Protein AF-A0A7M4ED73-F1 (afdb_monomer)

Sequence (186 aa):
MEGAAVLGLLLLLGARGGSGQAVLKPPQDSLREELLLSPLPSGDLAATFQFRTRWDSELQREGVSHYRLFPKALGQLISKYSVRELHLSLTQGFWRTRTWGQPHLQAPAGAELWVWFQDSVTDVDKSWKELSNMLSGTFCASLNFIDSTNTVTPTASFKPLGLANEQGPGRSEDADNQNTVLASEL

Mean predicted aligned error: 14.99 Å

Secondary structure (DSSP, 8-state):
-----------------------------EEEEEEEEEE-TTS-EEEEEEEEEE--S-TTSS-----SSS-HHHHHHHHHTTEEEEEEEEE-S---HHHH---SS---SEEEEEEEE-TT-S-HHHHHHHHHHHHHHHHTS-GGG--TTSEE--SSS----SGGGGS-S---TTS---SEEEEEE-

Nearest PDB structures (foldseek):
  7w72-assembly1_T  TM=9.020E-01  e=1.723E-17  Homo sapiens
  8a5q-assembly1_X  TM=3.366E-01  e=3.060E+00  Thermochaetoides thermophila
  8a5p-assembly1_X  TM=3.385E-01  e=3.910E+00  Thermochaetoides thermophila
  5tgc-assembly3_C  TM=2.475E-01  e=4.420E+00  Saccharomyces cerevisiae

Solvent-accessible surface area (backbone atoms only — not comparable to full-atom values): 12376 Å² total; per-residue (Å²): 132,90,78,89,86,89,83,88,82,88,81,85,79,85,72,93,69,77,89,72,74,76,75,71,75,69,82,65,56,44,79,45,80,46,79,47,79,44,80,34,87,86,74,49,75,46,76,47,79,46,80,48,76,47,73,75,62,69,85,80,52,90,75,80,84,77,66,88,81,60,59,56,71,59,54,52,47,36,58,72,63,42,46,70,42,77,49,76,43,79,42,82,77,80,85,56,44,93,69,69,44,82,67,96,70,89,71,69,58,32,39,37,41,37,38,30,47,39,93,84,61,88,55,59,68,62,48,49,55,57,48,35,50,51,47,17,68,72,70,76,41,80,42,64,74,63,39,84,89,46,46,46,61,62,68,85,79,76,73,85,88,58,85,80,74,78,77,73,92,85,77,75,100,75,77,76,47,78,47,34,44,37,28,60,46,120

InterPro domains:
  IPR007245 GPI transamidase component PIG-T [PF04113] (30-167)
  IPR007245 GPI transamidase component PIG-T [PTHR12959] (9-167)

Radius of gyration: 27.44 Å; Cα contacts (8 Å, |Δi|>4): 208; chains: 1; bounding box: 59×47×104 Å

Organism: Crocodylus porosus (NCBI:txid8502)

Foldseek 3Di:
DDDDDDDDDDDPPDDPDDPPPPPPPPQPKDKDWDWDWDQFPVRDIDIDIDIDIDGPDDLPPPPPPDDDPDDPLVSVLCSVLQWPDKDKDADDDDDPCVGGNDDPDDDDYGIKIKTFHDPPDPDLQVSVQVSQVSVCVVVVHVSNVQHPVQKDQDFPDDDDPDPPPPDDDDDDPDPTSRRMIMGDDD

Structure (mmCIF, N/CA/C/O backbone):
data_AF-A0A7M4ED73-F1
#
_entry.id   AF-A0A7M4ED73-F1
#
loop_
_atom_site.group_PDB
_atom_site.id
_atom_site.type_symbol
_atom_site.label_atom_id
_atom_site.label_alt_id
_atom_site.label_comp_id
_atom_site.label_asym_id
_atom_site.label_entity_id
_atom_site.label_seq_id
_atom_site.pdbx_PDB_ins_code
_atom_site.Cartn_x
_atom_site.Cartn_y
_atom_site.Cartn_z
_atom_site.occupancy
_atom_site.B_iso_or_equiv
_atom_site.auth_seq_id
_atom_site.auth_comp_id
_atom_site.auth_asym_id
_atom_site.auth_atom_id
_atom_site.pdbx_PDB_model_num
ATOM 1 N N . MET A 1 1 ? -36.068 20.092 -78.754 1.00 37.75 1 MET A N 1
ATOM 2 C CA . MET A 1 1 ? -35.979 18.995 -79.734 1.00 37.75 1 MET A CA 1
ATOM 3 C C . MET A 1 1 ? -34.521 18.592 -79.818 1.00 37.75 1 MET A C 1
ATOM 5 O O . MET A 1 1 ? -33.741 19.454 -80.182 1.00 37.75 1 MET A O 1
ATOM 9 N N . GLU A 1 2 ? -34.225 17.347 -79.413 1.00 37.50 2 GLU A N 1
ATOM 10 C CA . GLU A 1 2 ? -33.048 16.523 -79.783 1.00 37.50 2 GLU A CA 1
ATOM 11 C C . GLU A 1 2 ? -31.652 17.043 -79.357 1.00 37.50 2 GLU A C 1
ATOM 13 O O . GLU A 1 2 ? -31.335 18.205 -79.533 1.00 37.50 2 GLU A O 1
ATOM 18 N N . GLY A 1 3 ? -30.720 16.289 -78.771 1.00 37.59 3 GLY A N 1
ATOM 19 C CA . GLY A 1 3 ? -30.603 14.868 -78.449 1.00 37.59 3 GLY A CA 1
ATOM 20 C C . GLY A 1 3 ? -29.104 14.507 -78.363 1.00 37.59 3 GLY A C 1
ATOM 21 O O . GLY A 1 3 ? -28.380 14.832 -79.292 1.00 37.59 3 GLY A O 1
ATOM 22 N N . ALA A 1 4 ? -28.694 13.825 -77.276 1.00 43.22 4 ALA A N 1
ATOM 23 C CA . ALA A 1 4 ? -27.464 13.018 -77.070 1.00 43.22 4 ALA A CA 1
ATOM 24 C C . ALA A 1 4 ? -26.071 13.705 -77.245 1.00 43.22 4 ALA A C 1
ATOM 26 O O . ALA A 1 4 ? -25.896 14.597 -78.051 1.00 43.22 4 ALA A O 1
ATOM 27 N N . ALA A 1 5 ? -24.994 13.364 -76.526 1.00 42.56 5 ALA A N 1
ATOM 28 C CA . ALA A 1 5 ? -24.566 12.046 -76.072 1.00 42.56 5 ALA A CA 1
ATOM 29 C C . ALA A 1 5 ? -23.766 12.075 -74.753 1.00 42.56 5 ALA A C 1
ATOM 31 O O . ALA A 1 5 ? -23.040 13.013 -74.434 1.00 42.56 5 ALA A O 1
ATOM 32 N N . VAL A 1 6 ? -23.918 10.974 -74.021 1.00 41.75 6 VAL A N 1
ATOM 33 C CA . VAL A 1 6 ? -23.290 10.620 -72.747 1.00 41.75 6 VAL A CA 1
ATOM 34 C C . VAL A 1 6 ? -21.961 9.898 -73.011 1.00 41.75 6 VAL A C 1
ATOM 36 O O . VAL A 1 6 ? -21.925 8.941 -73.778 1.00 41.75 6 VAL A O 1
ATOM 39 N N . LEU A 1 7 ? -20.899 10.299 -72.313 1.00 46.69 7 LEU A N 1
ATOM 40 C CA . LEU A 1 7 ? -19.750 9.464 -71.933 1.00 46.69 7 LEU A CA 1
ATOM 41 C C . LEU A 1 7 ? -19.621 9.660 -70.410 1.00 46.69 7 LEU A C 1
ATOM 43 O O . LEU A 1 7 ? -19.514 10.789 -69.956 1.00 46.69 7 LEU A O 1
ATOM 47 N N . GLY A 1 8 ? -19.732 8.674 -69.525 1.00 48.94 8 GLY A N 1
ATOM 48 C CA . GLY A 1 8 ? -19.331 7.282 -69.650 1.00 48.94 8 GLY A CA 1
ATOM 49 C C . GLY A 1 8 ? -18.037 7.057 -68.867 1.00 48.94 8 GLY A C 1
ATOM 50 O O . GLY A 1 8 ? -17.019 6.749 -69.470 1.00 48.94 8 GLY A O 1
ATOM 51 N N . LEU A 1 9 ? -18.063 7.210 -67.536 1.00 44.22 9 LEU A N 1
ATOM 52 C CA . LEU A 1 9 ? -17.066 6.574 -66.671 1.00 44.22 9 LEU A CA 1
ATOM 53 C C . LEU A 1 9 ? -17.736 6.052 -65.397 1.00 44.22 9 LEU A C 1
ATOM 55 O O . LEU A 1 9 ? -17.937 6.760 -64.414 1.00 44.22 9 LEU A O 1
ATOM 59 N N . LEU A 1 10 ? -18.117 4.780 -65.472 1.00 45.47 10 LEU A N 1
ATOM 60 C CA . LEU A 1 10 ? -18.563 3.966 -64.355 1.00 45.47 10 LEU A CA 1
ATOM 61 C C . LEU A 1 10 ? -17.306 3.465 -63.621 1.00 45.47 10 LEU A C 1
ATOM 63 O O . LEU A 1 10 ? -16.576 2.637 -64.159 1.00 45.47 10 LEU A O 1
ATOM 67 N N . LEU A 1 11 ? -17.052 3.935 -62.400 1.00 44.78 11 LEU A N 1
ATOM 68 C CA . LEU A 1 11 ? -16.146 3.259 -61.465 1.00 44.78 11 LEU A CA 1
ATOM 69 C C . LEU A 1 11 ? -16.979 2.711 -60.308 1.00 44.78 11 LEU A C 1
ATOM 71 O O . LEU A 1 11 ? -17.134 3.329 -59.259 1.00 44.78 11 LEU A O 1
ATOM 75 N N . LEU A 1 12 ? -17.543 1.525 -60.538 1.00 50.88 12 LEU A N 1
ATOM 76 C CA . LEU A 1 12 ? -18.040 0.659 -59.478 1.00 50.88 12 LEU A CA 1
ATOM 77 C C . LEU A 1 12 ? -16.841 -0.038 -58.826 1.00 50.88 12 LEU A C 1
ATOM 79 O O . LEU A 1 12 ? -16.404 -1.088 -59.288 1.00 50.88 12 LEU A O 1
ATOM 83 N N . LEU A 1 13 ? -16.336 0.516 -57.726 1.00 48.78 13 LEU A N 1
ATOM 84 C CA . LEU A 1 13 ? -15.564 -0.252 -56.750 1.00 48.78 13 LEU A CA 1
ATOM 85 C C . LEU A 1 13 ? -16.487 -0.611 -55.591 1.00 48.78 13 LEU A C 1
ATOM 87 O O . LEU A 1 13 ? -16.522 0.026 -54.542 1.00 48.78 13 LEU A O 1
ATOM 91 N N . GLY A 1 14 ? -17.263 -1.667 -55.821 1.00 48.81 14 GLY A N 1
ATOM 92 C CA . GLY A 1 14 ? -17.804 -2.465 -54.739 1.00 48.81 14 GLY A CA 1
ATOM 93 C C . GLY A 1 14 ? -16.666 -3.245 -54.090 1.00 48.81 14 GLY A C 1
ATOM 94 O O . GLY A 1 14 ? -16.179 -4.216 -54.659 1.00 48.81 14 GLY A O 1
ATOM 95 N N . ALA A 1 15 ? -16.280 -2.851 -52.882 1.00 46.28 15 ALA A N 1
ATOM 96 C CA . ALA A 1 15 ? -15.606 -3.732 -51.942 1.00 46.28 15 ALA A CA 1
ATOM 97 C C . ALA A 1 15 ? -16.404 -3.720 -50.639 1.00 46.28 15 ALA A C 1
ATOM 99 O O . ALA A 1 15 ? -16.263 -2.862 -49.772 1.00 46.28 15 ALA A O 1
ATOM 100 N N . ARG A 1 16 ? -17.291 -4.708 -50.552 1.00 53.47 16 ARG A N 1
ATOM 101 C CA . ARG A 1 16 ? -17.936 -5.195 -49.339 1.00 53.47 16 ARG A CA 1
ATOM 102 C C . ARG A 1 16 ? -16.833 -5.734 -48.418 1.00 53.47 16 ARG A C 1
ATOM 104 O O . ARG A 1 16 ? -16.519 -6.916 -48.459 1.00 53.47 16 ARG A O 1
ATOM 111 N N . GLY A 1 17 ? -16.197 -4.851 -47.653 1.00 44.22 17 GLY A N 1
ATOM 112 C CA . GLY A 1 17 ? -15.204 -5.185 -46.632 1.00 44.22 17 GLY A CA 1
ATOM 113 C C . GLY A 1 17 ? -15.849 -5.074 -45.260 1.00 44.22 17 GLY A C 1
ATOM 114 O O . GLY A 1 17 ? -16.343 -4.010 -44.903 1.00 44.22 17 GLY A O 1
ATOM 115 N N . GLY A 1 18 ? -15.930 -6.197 -44.549 1.00 41.94 18 GLY A N 1
ATOM 116 C CA . GLY A 1 18 ? -16.728 -6.368 -43.341 1.00 41.94 18 GLY A CA 1
ATOM 117 C C . GLY A 1 18 ? -16.513 -5.298 -42.273 1.00 41.94 18 GLY A C 1
ATOM 118 O O . GLY A 1 18 ? -15.404 -4.818 -42.050 1.00 41.94 18 GLY A O 1
ATOM 119 N N . SER A 1 19 ? -17.600 -4.997 -41.563 1.00 51.25 19 SER A N 1
ATOM 120 C CA . SER A 1 19 ? -17.573 -4.408 -40.230 1.00 51.25 19 SER A CA 1
ATOM 121 C C . SER A 1 19 ? -16.795 -5.330 -39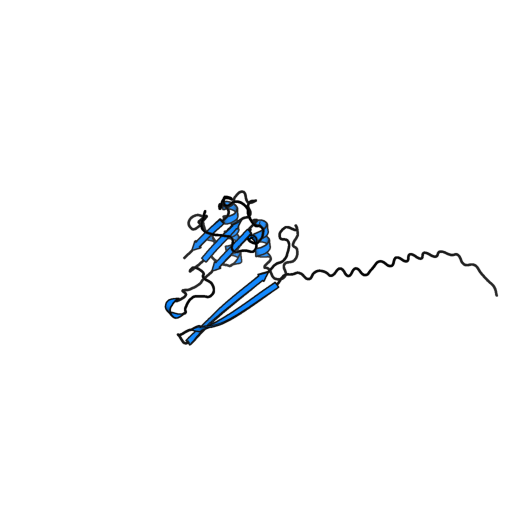.287 1.00 51.25 19 SER A C 1
ATOM 123 O O . SER A 1 19 ? -17.372 -6.079 -38.505 1.00 51.25 19 SER A O 1
ATOM 125 N N . GLY A 1 20 ? -15.469 -5.284 -39.362 1.00 47.28 20 GLY A N 1
ATOM 126 C CA . GLY A 1 20 ? -14.620 -5.635 -38.244 1.00 47.28 20 GLY A CA 1
ATOM 127 C C . GLY A 1 20 ? -14.832 -4.550 -37.208 1.00 47.28 20 GLY A C 1
ATOM 128 O O . GLY A 1 20 ? -14.104 -3.561 -37.191 1.00 47.28 20 GLY A O 1
ATOM 129 N N . GLN A 1 21 ? -15.873 -4.692 -36.383 1.00 50.59 21 GLN A N 1
ATOM 130 C CA . GLN A 1 21 ? -15.882 -3.999 -35.108 1.00 50.59 21 GLN A CA 1
ATOM 131 C C . GLN A 1 21 ? -14.617 -4.466 -34.398 1.00 50.59 21 GLN A C 1
ATOM 133 O O . GLN A 1 21 ? -14.547 -5.600 -33.924 1.00 50.59 21 GLN A O 1
ATOM 138 N N . ALA A 1 22 ? -13.585 -3.624 -34.399 1.00 49.53 22 ALA A N 1
ATOM 13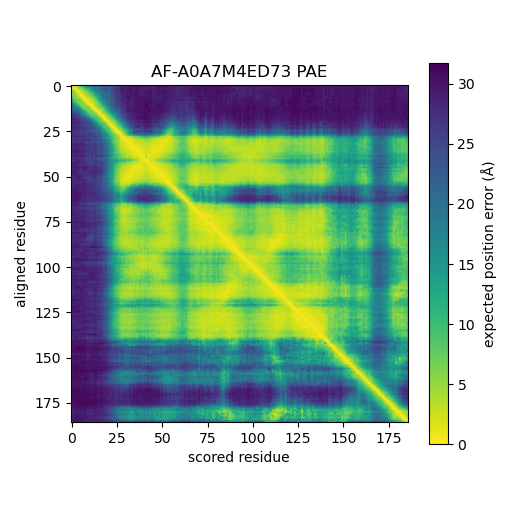9 C CA . ALA A 1 22 ? -12.507 -3.746 -33.448 1.00 49.53 22 ALA A CA 1
ATOM 140 C C . ALA A 1 22 ? -13.180 -3.585 -32.088 1.00 49.53 22 ALA A C 1
ATOM 142 O O . ALA A 1 22 ? -13.436 -2.472 -31.634 1.00 49.53 22 ALA A O 1
ATOM 143 N N . VAL A 1 23 ? -13.567 -4.711 -31.486 1.00 55.34 23 VAL A N 1
ATOM 144 C CA . VAL A 1 23 ? -13.912 -4.769 -30.076 1.00 55.34 23 VAL A CA 1
ATOM 145 C C . VAL A 1 23 ? -12.628 -4.352 -29.382 1.00 55.34 23 VAL A C 1
ATOM 147 O O . VAL A 1 23 ? -11.714 -5.155 -29.204 1.00 55.34 23 VAL A O 1
ATOM 150 N N . LEU A 1 24 ? -12.510 -3.056 -29.093 1.00 53.50 24 LEU A N 1
ATOM 151 C CA . LEU A 1 24 ? -11.491 -2.545 -28.201 1.00 53.50 24 LEU A CA 1
ATOM 152 C C . LEU A 1 24 ? -11.723 -3.301 -26.901 1.00 53.50 24 LEU A C 1
ATOM 154 O O . LEU A 1 24 ? -12.723 -3.070 -26.220 1.00 53.50 24 LEU A O 1
ATOM 158 N N . LYS A 1 25 ? -10.860 -4.282 -26.622 1.00 54.09 25 LYS A N 1
ATOM 159 C CA . LYS A 1 25 ? -10.885 -5.018 -25.364 1.00 54.09 25 LYS A CA 1
ATOM 160 C C . LYS A 1 25 ? -10.857 -3.942 -24.276 1.00 54.09 25 LYS A C 1
ATOM 162 O O . LYS A 1 25 ? -9.900 -3.161 -24.262 1.00 54.09 25 LYS A O 1
ATOM 167 N N . PRO A 1 26 ? -11.912 -3.806 -23.451 1.00 56.53 26 PRO A N 1
ATOM 168 C CA . PRO A 1 26 ? -11.937 -2.758 -22.449 1.00 56.53 26 PRO A CA 1
ATOM 169 C C . PRO A 1 26 ? -10.679 -2.911 -21.590 1.00 56.53 26 PRO A C 1
ATOM 171 O O . PRO A 1 26 ? -10.276 -4.049 -21.328 1.00 56.53 26 PRO A O 1
ATOM 174 N N . PRO A 1 27 ? -10.029 -1.808 -21.178 1.00 60.44 27 PRO A N 1
ATOM 175 C CA . PRO A 1 27 ? -8.878 -1.900 -20.298 1.00 60.44 27 PRO A CA 1
ATOM 176 C C . PRO A 1 27 ? -9.287 -2.729 -19.082 1.00 60.44 27 PRO A C 1
ATOM 178 O O . PRO A 1 27 ? -10.309 -2.441 -18.448 1.00 60.44 27 PRO A O 1
ATOM 181 N N . GLN A 1 28 ? -8.534 -3.793 -18.832 1.00 70.69 28 GLN A N 1
ATOM 182 C CA . GLN A 1 28 ? -8.876 -4.873 -17.907 1.00 70.69 28 GLN A CA 1
ATOM 183 C C . GLN A 1 28 ? -8.531 -4.543 -16.447 1.00 70.69 28 GLN A C 1
ATOM 185 O O . GLN A 1 28 ? -8.562 -5.413 -15.580 1.00 70.69 28 GLN A O 1
ATOM 190 N N . ASP A 1 29 ? -8.223 -3.278 -16.157 1.00 79.69 29 ASP A N 1
ATOM 191 C CA . ASP A 1 29 ? -7.942 -2.819 -14.804 1.00 79.69 29 ASP A CA 1
ATOM 192 C C . ASP A 1 29 ? -9.186 -2.979 -13.929 1.00 79.69 29 ASP A C 1
ATOM 194 O O . ASP A 1 29 ? -10.246 -2.428 -14.246 1.00 79.69 29 ASP A O 1
ATOM 198 N N . SER A 1 30 ? -9.051 -3.669 -12.800 1.00 86.81 30 SER A N 1
ATOM 199 C CA . SER A 1 30 ? -10.141 -3.871 -11.843 1.00 86.81 30 SER A CA 1
ATOM 200 C C . SER A 1 30 ? -9.721 -3.424 -10.449 1.00 86.81 30 SER A C 1
ATOM 202 O O . SER A 1 30 ? -8.653 -3.822 -9.988 1.00 86.81 30 SER A O 1
ATOM 204 N N . LEU A 1 31 ? -10.579 -2.674 -9.763 1.00 90.88 31 LEU A N 1
ATOM 205 C CA . LEU A 1 31 ? -10.448 -2.349 -8.344 1.00 90.88 31 LEU A CA 1
ATOM 206 C C . LEU A 1 31 ? -11.473 -3.173 -7.554 1.00 90.88 31 LEU A C 1
ATOM 208 O O . LEU A 1 31 ? -12.634 -3.263 -7.951 1.00 90.88 31 LEU A O 1
ATOM 212 N N . ARG A 1 32 ? -11.039 -3.790 -6.455 1.00 92.50 32 ARG A N 1
ATOM 213 C CA . ARG A 1 32 ? -11.907 -4.418 -5.453 1.00 92.50 32 ARG A CA 1
ATOM 214 C C . ARG A 1 32 ? -11.673 -3.762 -4.104 1.00 92.50 32 ARG A C 1
ATOM 216 O O . ARG A 1 32 ? -10.526 -3.646 -3.680 1.00 92.50 32 ARG A O 1
ATOM 223 N N . GLU A 1 33 ? -12.756 -3.370 -3.453 1.00 94.50 33 GLU A N 1
ATOM 224 C CA . GLU A 1 33 ? -12.754 -2.680 -2.165 1.00 94.50 33 GLU A CA 1
ATOM 225 C C . GLU A 1 33 ? -13.582 -3.508 -1.183 1.00 94.50 33 GLU A C 1
ATOM 227 O O . GLU A 1 33 ? -14.718 -3.880 -1.478 1.00 94.50 33 GLU A O 1
ATOM 232 N N . GLU A 1 34 ? -13.000 -3.838 -0.038 1.00 95.19 34 GLU A N 1
ATOM 233 C CA . GLU A 1 34 ? -13.610 -4.681 0.987 1.00 95.19 34 GLU A CA 1
ATOM 234 C C . GLU A 1 34 ? -13.516 -3.952 2.335 1.00 95.19 34 GLU A C 1
ATOM 236 O O . GLU A 1 34 ? -12.447 -3.474 2.716 1.00 95.19 34 GLU A O 1
ATOM 241 N N . LEU A 1 35 ? -14.641 -3.851 3.049 1.00 95.00 35 LEU A N 1
ATOM 242 C CA . LEU A 1 35 ? -14.715 -3.316 4.408 1.00 95.00 35 LEU A CA 1
ATOM 243 C C . LEU A 1 35 ? -15.258 -4.399 5.331 1.00 95.00 35 LEU A C 1
ATOM 245 O O . LEU A 1 35 ? -16.371 -4.888 5.143 1.00 95.00 35 LEU A O 1
ATOM 249 N N . LEU A 1 36 ? -14.483 -4.728 6.356 1.00 93.50 36 LEU A N 1
ATOM 250 C CA . LEU A 1 36 ? -14.891 -5.631 7.416 1.00 93.50 36 LEU A CA 1
ATOM 251 C C . LEU A 1 36 ? -15.011 -4.868 8.732 1.00 93.50 36 LEU A C 1
ATOM 253 O O . LEU A 1 36 ? -14.049 -4.260 9.201 1.00 93.50 36 LEU A O 1
ATOM 257 N N . LEU A 1 37 ? -16.209 -4.909 9.310 1.00 94.00 37 LEU A N 1
ATOM 258 C CA . LEU A 1 37 ? -16.526 -4.324 10.605 1.00 94.00 37 LEU A CA 1
ATOM 259 C C . LEU A 1 37 ? -16.640 -5.444 11.638 1.00 94.00 37 LEU A C 1
ATOM 261 O O . LEU A 1 37 ? -17.533 -6.286 11.544 1.00 94.00 37 LEU A O 1
ATOM 265 N N . SER A 1 38 ? -15.748 -5.438 12.622 1.00 91.19 38 SER A N 1
ATOM 266 C CA . SER A 1 38 ? -15.693 -6.451 13.674 1.00 91.19 38 SER A CA 1
ATOM 267 C C . SER A 1 38 ? -15.946 -5.797 15.033 1.00 91.19 38 SER A C 1
ATOM 269 O O . SER A 1 38 ? -15.135 -4.970 15.460 1.00 91.19 38 SER A O 1
ATOM 271 N N . PRO A 1 39 ? -17.050 -6.128 15.730 1.00 92.88 39 PRO A N 1
ATOM 272 C CA . PRO A 1 39 ? -17.268 -5.641 17.086 1.00 92.88 39 PRO A CA 1
ATOM 273 C C . PRO A 1 39 ? -16.217 -6.245 18.022 1.00 92.88 39 PRO A C 1
ATOM 275 O O . PRO A 1 39 ? -15.947 -7.447 17.982 1.00 92.88 39 PRO A O 1
ATOM 278 N N . LEU A 1 40 ? -15.616 -5.408 18.860 1.00 91.69 40 LEU A N 1
ATOM 279 C CA . LEU A 1 40 ? -14.611 -5.812 19.835 1.00 91.69 40 LEU A CA 1
ATOM 280 C C . LEU A 1 40 ? -15.262 -6.090 21.199 1.00 91.69 40 LEU A C 1
ATOM 282 O O . LEU A 1 40 ? -16.276 -5.474 21.534 1.00 91.69 40 LEU A O 1
ATOM 286 N N . PRO A 1 41 ? -14.666 -6.956 22.045 1.00 87.75 41 PRO A N 1
ATOM 287 C CA . PRO A 1 41 ? -15.186 -7.233 23.388 1.00 87.75 41 PRO A CA 1
ATOM 288 C C . PRO A 1 41 ? -15.279 -6.000 24.299 1.00 87.75 41 PRO A C 1
ATOM 290 O O . PRO A 1 41 ? -16.035 -6.010 25.265 1.00 87.75 41 PRO A O 1
ATOM 293 N N . SER A 1 42 ? -14.518 -4.942 24.003 1.00 87.94 42 SER A N 1
ATOM 294 C CA . SER A 1 42 ? -14.581 -3.657 24.707 1.00 87.94 42 SER A CA 1
ATOM 295 C C . SER A 1 42 ? -15.828 -2.829 24.376 1.00 87.94 42 SER A C 1
ATOM 297 O O . SER A 1 42 ? -16.088 -1.848 25.065 1.00 87.94 42 SER A O 1
ATOM 299 N N . GLY A 1 43 ? -16.594 -3.202 23.345 1.00 89.94 43 GLY A N 1
ATOM 300 C CA . GLY A 1 43 ? -17.683 -2.397 22.784 1.00 89.94 43 GLY A CA 1
ATOM 301 C C . GLY A 1 43 ? -17.246 -1.471 21.643 1.00 89.94 43 GLY A C 1
ATOM 302 O O . GLY A 1 43 ? -18.097 -0.852 21.008 1.00 89.94 43 GLY A O 1
ATOM 303 N N . ASP A 1 44 ? -15.944 -1.402 21.351 1.00 91.06 44 ASP A N 1
ATOM 304 C CA . ASP A 1 44 ? -15.406 -0.672 20.201 1.00 91.06 44 ASP A CA 1
ATOM 305 C C . ASP A 1 44 ? -15.682 -1.417 18.882 1.00 91.06 44 ASP A C 1
ATOM 307 O O . ASP A 1 44 ? -15.945 -2.622 18.868 1.00 91.06 44 ASP A O 1
ATOM 311 N N . LEU A 1 45 ? -15.571 -0.717 17.751 1.00 92.12 45 LEU A N 1
ATOM 312 C CA . LEU A 1 45 ? -15.722 -1.299 16.416 1.00 92.12 45 LEU A CA 1
ATOM 313 C C . LEU A 1 45 ? -14.397 -1.235 15.652 1.00 92.12 45 LEU A C 1
ATOM 315 O O . LEU A 1 45 ? -13.893 -0.149 15.370 1.00 92.12 45 LEU A O 1
ATOM 319 N N . ALA A 1 46 ? -13.850 -2.391 15.278 1.00 91.44 46 ALA A N 1
ATOM 320 C CA . ALA A 1 46 ? -12.697 -2.465 14.389 1.00 91.44 46 ALA A CA 1
ATOM 321 C C . ALA A 1 46 ? -13.155 -2.407 12.927 1.00 91.44 46 ALA A C 1
ATOM 323 O O . ALA A 1 46 ? -13.965 -3.228 12.501 1.00 91.44 46 ALA A O 1
ATOM 324 N N . ALA A 1 47 ? -12.609 -1.469 12.154 1.00 93.06 47 ALA A N 1
ATOM 325 C CA . ALA A 1 47 ? -12.855 -1.347 10.721 1.00 93.06 47 ALA A CA 1
ATOM 326 C C . ALA A 1 47 ? -11.587 -1.707 9.938 1.00 93.06 47 ALA A C 1
ATOM 328 O O . ALA A 1 47 ? -10.561 -1.043 10.064 1.00 93.06 47 ALA A O 1
ATOM 329 N N . THR A 1 48 ? -11.654 -2.768 9.137 1.00 91.62 48 THR A N 1
ATOM 330 C CA . THR A 1 48 ? -10.568 -3.203 8.250 1.00 91.62 48 THR A CA 1
ATOM 331 C C . THR A 1 48 ? -10.938 -2.875 6.812 1.00 91.62 48 THR A C 1
ATOM 333 O O . THR A 1 48 ? -11.929 -3.398 6.308 1.00 91.62 48 THR A O 1
ATOM 336 N N . PHE A 1 49 ? -10.134 -2.043 6.155 1.00 93.00 49 PHE A N 1
ATOM 337 C CA . PHE A 1 49 ? -10.300 -1.696 4.745 1.00 93.00 49 PHE A CA 1
ATOM 338 C C . PHE A 1 49 ? -9.249 -2.408 3.902 1.00 93.00 49 PHE A C 1
ATOM 340 O O . PHE A 1 49 ? -8.067 -2.411 4.245 1.00 93.00 49 PHE A O 1
ATOM 347 N N . GLN A 1 50 ? -9.673 -2.980 2.782 1.00 92.56 50 GLN A N 1
ATOM 348 C CA . GLN A 1 50 ? -8.790 -3.645 1.842 1.00 92.56 50 GLN A CA 1
ATOM 349 C C . GLN A 1 50 ? -9.096 -3.209 0.415 1.00 92.56 50 GLN A C 1
ATOM 351 O O . GLN A 1 50 ? -10.192 -3.416 -0.097 1.00 92.56 50 GLN A O 1
ATOM 356 N N . PHE A 1 51 ? -8.086 -2.639 -0.235 1.00 91.50 51 PHE A N 1
ATOM 357 C CA . PHE A 1 51 ? -8.145 -2.179 -1.616 1.00 91.50 51 PHE A CA 1
ATOM 358 C C . PHE A 1 51 ? -7.217 -3.054 -2.458 1.00 91.50 51 PHE A C 1
ATOM 360 O O . PHE A 1 51 ? -6.038 -3.207 -2.140 1.00 91.50 51 PHE A O 1
ATOM 367 N N . ARG A 1 52 ? -7.741 -3.659 -3.525 1.00 90.00 52 ARG A N 1
ATOM 368 C CA . ARG A 1 52 ? -6.978 -4.509 -4.446 1.00 90.00 52 ARG A CA 1
ATOM 369 C C . ARG A 1 52 ? -7.163 -4.008 -5.867 1.00 90.00 52 ARG A C 1
ATOM 371 O O . ARG A 1 52 ? -8.238 -4.160 -6.443 1.00 90.00 52 ARG A O 1
ATOM 378 N N . THR A 1 53 ? -6.099 -3.472 -6.447 1.00 88.38 53 THR A N 1
ATOM 379 C CA . THR A 1 53 ? -6.080 -3.053 -7.851 1.00 88.38 53 THR A CA 1
ATOM 380 C C . THR A 1 53 ? -5.338 -4.096 -8.675 1.00 88.38 53 THR A C 1
ATOM 382 O O . THR A 1 53 ? -4.179 -4.393 -8.403 1.00 88.38 53 THR A O 1
ATOM 385 N N . ARG A 1 54 ? -5.995 -4.653 -9.693 1.00 85.50 54 ARG A N 1
ATOM 386 C CA . ARG A 1 54 ? -5.349 -5.455 -10.738 1.00 85.50 54 ARG A CA 1
ATOM 387 C C . ARG A 1 54 ? -5.156 -4.586 -11.966 1.00 85.50 54 ARG A C 1
ATOM 389 O O . ARG A 1 54 ? -6.091 -3.905 -12.381 1.00 85.50 54 ARG A O 1
ATOM 396 N N . TRP A 1 55 ? -3.959 -4.638 -12.528 1.00 78.75 55 TRP A N 1
ATOM 397 C CA . TRP A 1 55 ? -3.565 -3.904 -13.721 1.00 78.75 55 TRP A CA 1
ATOM 398 C C . TRP A 1 55 ? -3.090 -4.918 -14.765 1.00 78.75 55 TRP A C 1
ATOM 400 O O . TRP A 1 55 ? -2.041 -5.529 -14.596 1.00 78.75 55 TRP A O 1
ATOM 410 N N . ASP A 1 56 ? -3.897 -5.143 -15.802 1.00 67.94 56 ASP A N 1
ATOM 411 C CA . ASP A 1 56 ? -3.632 -6.102 -16.893 1.00 67.94 56 ASP A CA 1
ATOM 412 C C . ASP A 1 56 ? -3.064 -5.345 -18.105 1.00 67.94 56 ASP A C 1
ATOM 414 O O . ASP A 1 56 ? -3.615 -5.335 -19.206 1.00 67.94 56 ASP A O 1
ATOM 418 N N . SER A 1 57 ? -1.989 -4.596 -17.853 1.00 63.16 57 SER A N 1
ATOM 419 C CA . SER A 1 57 ? -1.170 -3.983 -18.896 1.00 63.16 57 SER A CA 1
ATOM 420 C C . SER A 1 57 ? 0.165 -4.707 -18.954 1.00 63.16 57 SER A C 1
ATOM 422 O O . SER A 1 57 ? 0.789 -4.961 -17.926 1.00 63.16 57 SER A O 1
ATOM 424 N N . GLU A 1 58 ? 0.618 -5.029 -20.164 1.00 60.31 58 GLU A N 1
ATOM 425 C CA . GLU A 1 58 ? 1.967 -5.543 -20.379 1.00 60.31 58 GLU A CA 1
ATOM 426 C C . GLU A 1 58 ? 2.967 -4.476 -19.921 1.00 60.31 58 GLU A C 1
ATOM 428 O O . GLU A 1 58 ? 3.208 -3.504 -20.636 1.00 60.31 58 GLU A O 1
ATOM 433 N N . LEU A 1 59 ? 3.556 -4.671 -18.734 1.00 57.22 59 LEU A N 1
ATOM 434 C CA . LEU A 1 59 ? 4.625 -3.831 -18.170 1.00 57.22 59 LEU A CA 1
ATOM 435 C C . LEU A 1 59 ? 5.789 -3.600 -19.157 1.00 57.22 59 LEU A C 1
ATOM 437 O O . LEU A 1 59 ? 6.556 -2.659 -18.997 1.00 57.22 59 LEU A O 1
ATOM 441 N N . GLN A 1 60 ? 5.908 -4.472 -20.161 1.00 51.62 60 GLN A N 1
ATOM 442 C CA . GLN A 1 60 ? 6.990 -4.565 -21.139 1.00 51.62 60 GLN A CA 1
ATOM 443 C C . GLN A 1 60 ? 6.709 -3.837 -22.465 1.00 51.62 60 GLN A C 1
ATOM 445 O O . GLN A 1 60 ? 7.619 -3.712 -23.281 1.00 51.62 60 GLN A O 1
ATOM 450 N N . ARG A 1 61 ? 5.484 -3.351 -22.731 1.00 53.50 61 ARG A N 1
ATOM 451 C CA . ARG A 1 61 ? 5.277 -2.512 -23.922 1.00 53.50 61 ARG A CA 1
ATOM 452 C C . ARG A 1 61 ? 5.818 -1.124 -23.628 1.00 53.50 61 ARG A C 1
ATOM 454 O O . ARG A 1 61 ? 5.220 -0.372 -22.858 1.00 53.50 61 ARG A O 1
ATOM 461 N 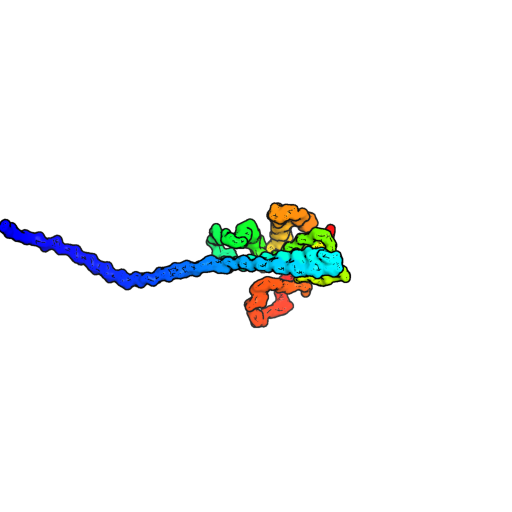N . GLU A 1 62 ? 6.944 -0.798 -24.253 1.00 46.12 62 GLU A N 1
ATOM 462 C CA . GLU A 1 62 ? 7.482 0.557 -24.324 1.00 46.12 62 GLU A CA 1
ATOM 463 C C . GLU A 1 62 ? 6.348 1.539 -24.666 1.00 46.12 62 GLU A C 1
ATOM 465 O O . GLU A 1 62 ? 5.837 1.568 -25.784 1.00 46.12 62 GLU A O 1
ATOM 470 N N . GLY A 1 63 ? 5.895 2.302 -23.666 1.00 52.59 63 GLY A N 1
ATOM 471 C CA . GLY A 1 63 ? 4.816 3.279 -23.824 1.00 52.59 63 GLY A CA 1
ATOM 472 C C . GLY A 1 63 ? 3.467 2.896 -23.213 1.00 52.59 63 GLY A C 1
ATOM 473 O O . GLY A 1 63 ? 2.434 3.087 -23.852 1.00 52.59 63 GLY A O 1
ATOM 474 N N . VAL A 1 64 ? 3.421 2.459 -21.949 1.00 54.75 64 VAL A N 1
ATOM 475 C CA . VAL A 1 64 ? 2.149 2.417 -21.205 1.00 54.75 64 VAL A CA 1
ATOM 476 C C . VAL A 1 64 ? 1.699 3.850 -20.885 1.00 54.75 64 VAL A C 1
ATOM 478 O O . VAL A 1 64 ? 2.018 4.424 -19.846 1.00 54.75 64 VAL A O 1
ATOM 481 N N . SER A 1 65 ? 1.014 4.487 -21.836 1.00 56.31 65 SER A N 1
ATOM 482 C CA . SER A 1 65 ? 0.647 5.907 -21.751 1.00 56.31 65 SER A CA 1
ATOM 483 C C . SER A 1 65 ? -0.513 6.178 -20.787 1.00 56.31 65 SER A C 1
ATOM 485 O O . SER A 1 65 ? -0.705 7.322 -20.369 1.00 56.31 65 SER A O 1
ATOM 487 N N . HIS A 1 66 ? -1.284 5.151 -20.414 1.00 69.38 66 HIS A N 1
ATOM 488 C CA . HIS A 1 66 ? -2.538 5.323 -19.683 1.00 69.38 66 HIS A CA 1
ATOM 489 C C . HIS A 1 66 ? -2.622 4.414 -18.457 1.00 69.38 66 HIS A C 1
ATOM 491 O O . HIS A 1 66 ? -2.788 3.204 -18.562 1.00 69.38 66 HIS A O 1
ATOM 497 N N . TYR A 1 67 ? -2.555 5.046 -17.288 1.00 74.88 67 TYR A N 1
ATOM 498 C CA . TYR A 1 67 ? -2.878 4.454 -15.997 1.00 74.88 67 TYR A CA 1
ATOM 499 C C . TYR A 1 67 ? -4.315 4.840 -15.654 1.00 74.88 67 TYR A C 1
ATOM 501 O O . TYR A 1 67 ? -4.606 6.034 -15.570 1.00 74.88 67 TYR A O 1
ATOM 509 N N . ARG A 1 68 ? -5.222 3.867 -15.495 1.00 78.88 68 ARG A N 1
ATOM 510 C CA . ARG A 1 68 ? -6.622 4.159 -15.144 1.00 78.88 68 ARG A CA 1
ATOM 511 C C . ARG A 1 68 ? -6.862 4.070 -13.643 1.00 78.88 68 ARG A C 1
ATOM 513 O O . ARG A 1 68 ? -7.346 5.026 -13.052 1.00 78.88 68 ARG A O 1
ATOM 520 N N . LEU A 1 69 ? -6.547 2.919 -13.050 1.00 84.12 69 LEU A N 1
ATOM 521 C CA . LEU A 1 69 ? -6.779 2.656 -11.621 1.00 84.12 69 LEU A CA 1
ATOM 522 C C . LEU A 1 69 ? -5.478 2.560 -10.822 1.00 84.12 69 LEU A C 1
ATOM 524 O O . LEU A 1 69 ? -5.443 2.915 -9.648 1.00 84.12 69 LEU A O 1
ATOM 528 N N . PHE A 1 70 ? -4.405 2.068 -11.443 1.00 84.81 70 PHE A N 1
ATOM 529 C CA . PHE A 1 70 ? -3.122 1.913 -10.770 1.00 84.81 70 PHE A CA 1
ATOM 530 C C . PHE A 1 70 ? -2.366 3.250 -10.712 1.00 84.81 70 PHE A C 1
ATOM 532 O O . PHE A 1 70 ? -2.286 3.931 -11.735 1.00 84.81 70 PHE A O 1
ATOM 539 N N . PRO A 1 71 ? -1.780 3.652 -9.569 1.00 83.94 71 PRO A N 1
ATOM 540 C CA . PRO A 1 71 ? -1.038 4.905 -9.480 1.00 83.94 71 PRO A CA 1
ATOM 541 C C . PRO A 1 71 ? 0.143 4.947 -10.458 1.00 83.94 71 PRO A C 1
ATOM 543 O O . PRO A 1 71 ? 1.067 4.136 -10.376 1.00 83.94 71 PRO A O 1
ATOM 546 N N . LYS A 1 72 ? 0.150 5.942 -11.353 1.00 83.50 72 LYS A N 1
ATOM 547 C CA . LYS A 1 72 ? 1.216 6.134 -12.352 1.00 83.50 72 LYS A CA 1
ATOM 548 C C . LYS A 1 72 ? 2.612 6.166 -11.727 1.00 83.50 72 LYS A C 1
ATOM 550 O O . LYS A 1 72 ? 3.521 5.537 -12.258 1.00 83.50 72 LYS A O 1
ATOM 555 N N . ALA A 1 73 ? 2.766 6.868 -10.602 1.00 83.31 73 ALA A N 1
ATOM 556 C CA . ALA A 1 73 ? 4.043 6.982 -9.902 1.00 83.31 73 ALA A CA 1
ATOM 557 C C . ALA A 1 73 ? 4.621 5.603 -9.533 1.00 83.31 73 ALA A C 1
ATOM 559 O O . ALA A 1 73 ? 5.786 5.332 -9.820 1.00 83.31 73 ALA A O 1
ATOM 560 N N . LEU A 1 74 ? 3.788 4.702 -8.996 1.00 83.56 74 LEU A N 1
ATOM 561 C CA . LEU A 1 74 ? 4.199 3.337 -8.657 1.00 83.56 74 LEU A CA 1
ATOM 562 C C . LEU A 1 74 ? 4.497 2.508 -9.908 1.00 83.56 74 LEU A C 1
ATOM 564 O O . LEU A 1 74 ? 5.481 1.778 -9.939 1.00 83.56 74 LEU A O 1
ATOM 568 N N . GLY A 1 75 ? 3.695 2.645 -10.965 1.00 83.62 75 GLY A N 1
ATOM 569 C CA . GLY A 1 75 ? 3.909 1.887 -12.201 1.00 83.62 75 GLY A CA 1
ATOM 570 C C . GLY A 1 75 ? 5.201 2.262 -12.920 1.00 83.62 75 GLY A C 1
ATOM 571 O O . GLY A 1 75 ? 5.918 1.388 -13.409 1.00 83.62 75 GLY A O 1
ATOM 572 N N . GLN A 1 76 ? 5.528 3.554 -12.946 1.00 84.31 76 GLN A N 1
ATOM 573 C CA . GLN A 1 76 ? 6.791 4.045 -13.494 1.00 84.31 76 GLN A CA 1
ATOM 574 C C . GLN A 1 76 ? 7.983 3.595 -12.649 1.00 84.31 76 GLN A C 1
ATOM 576 O O . GLN A 1 76 ? 9.013 3.231 -13.206 1.00 84.31 76 GLN A O 1
ATOM 581 N N . LEU A 1 77 ? 7.837 3.579 -11.325 1.00 84.62 77 LEU A N 1
ATOM 582 C CA . LEU A 1 77 ? 8.868 3.124 -10.398 1.00 84.62 77 LEU A CA 1
ATOM 583 C C . LEU A 1 77 ? 9.151 1.622 -10.555 1.00 84.62 77 LEU A C 1
ATOM 585 O O . LEU A 1 77 ? 10.310 1.251 -10.728 1.00 84.62 77 LEU A O 1
ATOM 589 N N . ILE A 1 78 ? 8.116 0.776 -10.598 1.00 84.44 78 ILE A N 1
ATOM 590 C CA . ILE A 1 78 ? 8.268 -0.676 -10.801 1.00 84.44 78 ILE A CA 1
ATOM 591 C C . ILE A 1 78 ? 8.967 -0.961 -12.136 1.00 84.44 78 ILE A C 1
ATOM 593 O O . ILE A 1 78 ? 9.887 -1.775 -12.193 1.00 84.44 78 ILE A O 1
ATOM 597 N N . SER A 1 79 ? 8.579 -0.241 -13.194 1.00 84.06 79 SER A N 1
ATOM 598 C CA . SER A 1 79 ? 9.183 -0.388 -14.525 1.00 84.06 79 SER A CA 1
ATOM 599 C C . SER A 1 79 ? 10.638 0.097 -14.555 1.00 84.06 79 SER A C 1
ATOM 601 O O . SER A 1 79 ? 11.502 -0.584 -15.097 1.00 84.06 79 SER A O 1
ATOM 603 N N . LYS A 1 80 ? 10.936 1.255 -13.946 1.00 85.19 80 LYS A N 1
ATOM 604 C CA . LYS A 1 80 ? 12.277 1.865 -13.940 1.00 85.19 80 LYS A CA 1
ATOM 605 C C . LYS A 1 80 ? 13.300 1.025 -13.175 1.00 85.19 80 LYS A C 1
ATOM 607 O O . LYS A 1 80 ? 14.422 0.877 -13.643 1.00 85.19 80 LYS A O 1
ATOM 612 N N . TYR A 1 81 ? 12.921 0.495 -12.013 1.00 84.06 81 TYR A N 1
ATOM 613 C CA . TYR A 1 81 ? 13.819 -0.288 -11.156 1.00 84.06 81 TYR A CA 1
ATOM 614 C C . TYR A 1 81 ? 13.728 -1.794 -11.397 1.00 84.06 81 TYR A C 1
ATOM 616 O O . TYR A 1 81 ? 14.313 -2.562 -10.643 1.00 84.06 81 TYR A O 1
ATOM 624 N N . SER A 1 82 ? 13.007 -2.225 -12.441 1.00 86.19 82 SER A N 1
ATOM 625 C CA . SER A 1 82 ? 12.803 -3.643 -12.764 1.00 86.19 82 SER A CA 1
ATOM 626 C C . SER A 1 82 ? 12.367 -4.455 -11.540 1.00 86.19 82 SER A C 1
ATOM 628 O O . SER A 1 82 ? 12.878 -5.540 -11.270 1.00 86.19 82 SER A O 1
ATOM 630 N N . VAL A 1 83 ? 11.419 -3.916 -10.776 1.00 85.25 83 VAL A N 1
ATOM 631 C CA . VAL A 1 83 ? 10.894 -4.569 -9.576 1.00 85.25 83 VAL A CA 1
ATOM 632 C C . VAL A 1 83 ? 9.920 -5.667 -9.996 1.00 85.25 83 VAL A C 1
ATOM 634 O O . VAL A 1 83 ? 9.040 -5.445 -10.826 1.00 85.25 83 VAL A O 1
ATOM 637 N N . ARG A 1 84 ? 10.088 -6.866 -9.442 1.00 84.06 84 ARG A N 1
ATOM 638 C CA . ARG A 1 84 ? 9.192 -8.014 -9.625 1.00 84.06 84 ARG A CA 1
ATOM 639 C C . ARG A 1 84 ? 8.086 -8.021 -8.573 1.00 84.06 84 ARG A C 1
ATOM 641 O O . ARG A 1 84 ? 6.931 -8.264 -8.909 1.00 84.06 84 ARG A O 1
ATOM 648 N N . GLU A 1 85 ? 8.433 -7.742 -7.322 1.00 85.75 85 GLU A N 1
ATOM 649 C CA . GLU A 1 85 ? 7.489 -7.699 -6.205 1.00 85.75 85 GLU A CA 1
ATOM 650 C C . GLU A 1 85 ? 7.886 -6.587 -5.233 1.00 85.75 85 GLU A C 1
ATOM 652 O O . GLU A 1 85 ? 9.071 -6.356 -5.015 1.00 85.75 85 GLU A O 1
ATOM 657 N N . LEU A 1 86 ? 6.907 -5.881 -4.671 1.00 86.81 86 LEU A N 1
ATOM 658 C CA . LEU A 1 86 ? 7.121 -4.828 -3.681 1.00 86.81 86 LEU A CA 1
ATOM 659 C C . LEU A 1 86 ? 5.993 -4.873 -2.668 1.00 86.81 86 LEU A C 1
ATOM 661 O O . LEU A 1 86 ? 4.823 -4.835 -3.050 1.00 86.81 86 LEU A O 1
ATOM 665 N N . HIS A 1 87 ? 6.347 -4.901 -1.391 1.00 87.12 87 HIS A N 1
ATOM 666 C CA . HIS A 1 87 ? 5.396 -4.785 -0.296 1.00 87.12 87 HIS A CA 1
ATOM 667 C C . HIS A 1 87 ? 5.882 -3.733 0.673 1.00 87.12 87 HIS A C 1
ATOM 669 O O . HIS A 1 87 ? 7.042 -3.723 1.070 1.00 87.12 87 HIS A O 1
ATOM 675 N N . LEU A 1 88 ? 4.960 -2.861 1.051 1.00 85.94 88 LEU A N 1
ATOM 676 C CA . LEU A 1 88 ? 5.174 -1.809 2.021 1.00 85.94 88 LEU A CA 1
ATOM 677 C C . LEU A 1 88 ? 4.080 -1.923 3.078 1.00 85.94 88 LEU A C 1
ATOM 679 O O . LEU A 1 88 ? 2.895 -1.787 2.769 1.00 85.94 88 LEU A O 1
ATOM 683 N N . SER A 1 89 ? 4.497 -2.138 4.315 1.00 86.38 89 SER A N 1
ATOM 684 C CA . SER A 1 89 ? 3.651 -2.150 5.497 1.00 86.38 89 SER A CA 1
ATOM 685 C C . SER A 1 89 ? 3.963 -0.910 6.321 1.00 86.38 89 SER A C 1
ATOM 687 O O . SER A 1 89 ? 5.103 -0.688 6.715 1.00 86.38 89 SER A O 1
ATOM 689 N N . LEU A 1 90 ? 2.942 -0.101 6.589 1.00 84.44 90 LEU A N 1
ATOM 690 C CA . LEU A 1 90 ? 3.018 1.039 7.498 1.00 84.44 90 LEU A CA 1
ATOM 691 C C . LEU A 1 90 ? 1.944 0.847 8.561 1.00 84.44 90 LEU A C 1
ATOM 693 O O . LEU A 1 90 ? 0.753 0.834 8.244 1.00 84.44 90 LEU A O 1
ATOM 697 N N . THR A 1 91 ? 2.347 0.684 9.814 1.00 84.62 91 THR A N 1
ATOM 698 C CA . THR A 1 91 ? 1.425 0.539 10.937 1.00 84.62 91 THR A CA 1
ATOM 699 C C . THR A 1 91 ? 1.685 1.616 11.977 1.00 84.62 91 THR A C 1
ATOM 701 O O . THR A 1 91 ? 2.814 2.045 12.213 1.00 84.62 91 THR A O 1
ATOM 704 N N . GLN A 1 92 ? 0.611 2.072 12.616 1.00 83.19 92 GLN A N 1
ATOM 705 C CA . GLN A 1 92 ? 0.686 3.030 13.708 1.00 83.19 92 GLN A CA 1
ATOM 706 C C . GLN A 1 92 ? -0.047 2.472 14.925 1.00 83.19 92 GLN A C 1
ATOM 708 O O . GLN A 1 92 ? -1.186 2.014 14.829 1.00 83.19 92 GLN A O 1
ATOM 713 N N . GLY A 1 93 ? 0.597 2.559 16.088 1.00 83.94 93 GLY A N 1
ATOM 714 C CA . GLY A 1 93 ? 0.054 2.049 17.342 1.00 83.94 93 GLY A CA 1
ATOM 715 C C . GLY A 1 93 ? 0.310 0.555 17.542 1.00 83.94 93 GLY A C 1
ATOM 716 O O . GLY A 1 93 ? 1.170 -0.040 16.902 1.00 83.94 93 GLY A O 1
ATOM 717 N N . PHE A 1 94 ? -0.420 -0.048 18.482 1.00 81.88 94 PHE A N 1
ATOM 718 C CA . PHE A 1 94 ? -0.240 -1.448 18.862 1.00 81.88 94 PHE A CA 1
ATOM 719 C C . PHE A 1 94 ? -1.561 -2.210 18.817 1.00 81.88 94 PHE A C 1
ATOM 721 O O . PHE A 1 94 ? -2.541 -1.811 19.454 1.00 81.88 94 PHE A O 1
ATOM 728 N N . TRP A 1 95 ? -1.567 -3.347 18.121 1.00 85.50 95 TRP A N 1
ATOM 729 C CA . TRP A 1 95 ? -2.711 -4.249 18.091 1.00 85.50 95 TRP A CA 1
ATOM 730 C C . TRP A 1 95 ? -2.704 -5.190 19.300 1.00 85.50 95 TRP A C 1
ATOM 732 O O . TRP A 1 95 ? -1.840 -6.057 19.448 1.00 85.50 95 TRP A O 1
ATOM 742 N N . ARG A 1 96 ? -3.700 -5.054 20.180 1.00 86.69 96 ARG A N 1
ATOM 743 C CA . ARG A 1 96 ? -3.820 -5.872 21.395 1.00 86.69 96 ARG A CA 1
ATOM 744 C C . ARG A 1 96 ? -4.429 -7.238 21.082 1.00 86.69 96 ARG A C 1
ATOM 746 O O . ARG A 1 96 ? -5.595 -7.476 21.384 1.00 86.69 96 ARG A O 1
ATOM 753 N N . THR A 1 97 ? -3.633 -8.163 20.545 1.00 87.81 97 THR A N 1
ATOM 754 C CA . THR A 1 97 ? -4.095 -9.509 20.133 1.00 87.81 97 THR A CA 1
ATOM 755 C C . THR A 1 97 ? -4.849 -10.275 21.221 1.00 87.81 97 THR A C 1
ATOM 757 O O . THR A 1 97 ? -5.841 -10.942 20.941 1.00 87.81 97 THR A O 1
ATOM 760 N N . ARG A 1 98 ? -4.429 -10.139 22.486 1.00 88.06 98 ARG A N 1
ATOM 761 C CA . ARG A 1 98 ? -5.082 -10.799 23.632 1.00 88.06 98 ARG A CA 1
ATOM 762 C C . ARG A 1 98 ? -6.520 -10.334 23.870 1.00 88.06 98 ARG A C 1
ATOM 764 O O . ARG A 1 98 ? -7.307 -11.097 24.413 1.00 88.06 98 ARG A O 1
ATOM 771 N N . THR A 1 99 ? -6.844 -9.093 23.517 1.00 87.62 99 THR A N 1
ATOM 772 C CA . THR A 1 99 ? -8.145 -8.471 23.814 1.00 87.62 99 THR A CA 1
ATOM 773 C C . THR A 1 99 ? -8.996 -8.306 22.559 1.00 87.62 99 THR A C 1
ATOM 775 O O . THR A 1 99 ? -10.214 -8.422 22.627 1.00 87.62 99 THR A O 1
ATOM 778 N N . TRP A 1 100 ? -8.362 -8.051 21.414 1.00 88.75 100 TRP A N 1
ATOM 779 C CA . TRP A 1 100 ? -9.021 -7.782 20.134 1.00 88.75 100 TRP A CA 1
ATOM 780 C C . TRP A 1 100 ? -8.968 -8.962 19.153 1.00 88.75 100 TRP A C 1
ATOM 782 O O . TRP A 1 100 ? -9.584 -8.899 18.096 1.00 88.75 100 TRP A O 1
ATOM 792 N N . GLY A 1 101 ? -8.269 -10.049 19.495 1.00 86.94 101 GLY A N 1
ATOM 793 C CA . GLY A 1 101 ? -8.099 -11.213 18.623 1.00 86.94 101 GLY A CA 1
ATOM 794 C C . GLY A 1 101 ? -7.006 -11.021 17.569 1.00 86.94 101 GLY A C 1
ATOM 795 O O . GLY A 1 101 ? -6.210 -10.084 17.632 1.00 86.94 101 GLY A O 1
ATOM 796 N N . GLN A 1 102 ? -6.934 -11.931 16.601 1.00 86.00 102 GLN A N 1
ATOM 797 C CA . GLN A 1 102 ? -5.931 -11.879 15.535 1.00 86.00 102 GLN A CA 1
ATOM 798 C C . GLN A 1 102 ? -6.343 -10.864 14.452 1.00 86.00 102 GLN A C 1
ATOM 800 O O . GLN A 1 102 ? -7.489 -10.919 14.002 1.00 86.00 102 GLN A O 1
ATOM 805 N N . PRO A 1 103 ? -5.453 -9.957 14.001 1.00 84.81 103 PRO A N 1
ATOM 806 C CA . PRO A 1 103 ? -5.793 -9.040 12.920 1.00 84.81 103 PRO A CA 1
ATOM 807 C C . PRO A 1 103 ? -5.858 -9.774 11.573 1.00 84.81 103 PRO A C 1
ATOM 809 O O . PRO A 1 103 ? -5.121 -10.736 11.342 1.00 84.81 103 PRO A O 1
ATOM 812 N N . HIS A 1 104 ? -6.724 -9.297 10.672 1.00 81.69 104 HIS A N 1
ATOM 813 C CA . HIS A 1 104 ? -6.943 -9.895 9.346 1.00 81.69 104 HIS A CA 1
ATOM 814 C C . HIS A 1 104 ? -5.691 -9.879 8.463 1.00 81.69 104 HIS A C 1
ATOM 816 O O . HIS A 1 104 ? -5.467 -10.808 7.691 1.00 81.69 104 HIS A O 1
ATOM 822 N N . LEU A 1 105 ? -4.874 -8.832 8.592 1.00 81.00 105 LEU A N 1
ATOM 823 C CA . LEU A 1 105 ? -3.567 -8.712 7.959 1.00 81.00 105 LEU A CA 1
ATOM 824 C C . LEU A 1 105 ? -2.524 -8.547 9.060 1.00 81.00 105 LEU A C 1
ATOM 826 O O . LEU A 1 105 ? -2.666 -7.694 9.937 1.00 81.00 105 LEU A O 1
ATOM 830 N N . GLN A 1 106 ? -1.504 -9.400 9.032 1.00 79.75 106 GLN A N 1
ATOM 831 C CA . GLN A 1 106 ? -0.351 -9.271 9.913 1.00 79.75 106 GLN A CA 1
ATOM 832 C C . GLN A 1 106 ? 0.582 -8.224 9.321 1.00 79.75 106 GLN A C 1
ATOM 834 O O . GLN A 1 106 ? 0.945 -8.322 8.153 1.00 79.75 106 GLN A O 1
ATOM 839 N N . ALA A 1 107 ? 0.969 -7.253 10.132 1.00 79.88 107 ALA A N 1
ATOM 840 C CA . ALA A 1 107 ? 2.015 -6.307 9.796 1.00 79.88 107 ALA A CA 1
ATOM 841 C C . ALA A 1 107 ? 2.789 -5.978 11.081 1.00 79.88 107 ALA A C 1
ATOM 843 O O . ALA A 1 107 ? 2.172 -5.902 12.154 1.00 79.88 107 ALA A O 1
ATOM 844 N N . PRO A 1 108 ? 4.120 -5.833 11.006 1.00 76.94 108 PRO A N 1
ATOM 845 C CA . PRO A 1 108 ? 4.920 -5.436 12.157 1.00 76.94 108 PRO A CA 1
ATOM 846 C C . PRO A 1 108 ? 4.575 -4.008 12.588 1.00 76.94 108 PRO A C 1
ATOM 848 O O . PRO A 1 108 ? 3.988 -3.245 11.820 1.00 76.94 108 PRO A O 1
ATOM 851 N N . ALA A 1 109 ? 4.939 -3.651 13.821 1.00 77.44 109 ALA A N 1
ATOM 852 C CA . ALA A 1 109 ? 4.877 -2.267 14.283 1.00 77.44 109 ALA A CA 1
ATOM 853 C C . ALA A 1 109 ? 5.850 -1.393 13.469 1.00 77.44 109 ALA A C 1
ATOM 855 O O . ALA A 1 109 ? 6.960 -1.841 13.194 1.00 77.44 109 ALA A O 1
ATOM 856 N N . GLY A 1 110 ? 5.441 -0.173 13.112 1.00 82.12 110 GLY A N 1
ATOM 857 C CA . GLY A 1 110 ? 6.289 0.777 12.393 1.00 82.12 110 GLY A CA 1
ATOM 858 C C . GLY A 1 110 ? 6.228 0.593 10.878 1.00 82.12 110 GLY A C 1
ATOM 859 O O . GLY A 1 110 ? 5.139 0.559 10.297 1.00 82.12 110 GLY A O 1
ATOM 860 N N . ALA A 1 111 ? 7.390 0.527 10.232 1.00 82.88 111 ALA A N 1
ATOM 861 C CA . ALA A 1 111 ? 7.505 0.417 8.782 1.00 82.88 111 ALA A CA 1
ATOM 862 C C . ALA A 1 111 ? 8.256 -0.856 8.385 1.00 82.88 111 ALA A C 1
ATOM 864 O O . ALA A 1 111 ? 9.317 -1.150 8.923 1.00 82.88 111 ALA A O 1
ATOM 865 N N . GLU A 1 112 ? 7.736 -1.591 7.409 1.00 83.50 112 GLU A N 1
ATOM 866 C CA . GLU A 1 112 ? 8.420 -2.726 6.789 1.00 83.50 112 GLU A CA 1
ATOM 867 C C . GLU A 1 112 ? 8.308 -2.604 5.272 1.00 83.50 112 GLU A C 1
ATOM 869 O O . GLU A 1 112 ? 7.233 -2.341 4.734 1.00 83.50 112 GLU A O 1
ATOM 874 N N . LEU A 1 113 ? 9.427 -2.776 4.579 1.00 85.00 113 LEU A N 1
ATOM 875 C CA . LEU A 1 113 ? 9.512 -2.730 3.128 1.00 85.00 113 LEU A CA 1
ATOM 876 C C . LEU A 1 113 ? 10.290 -3.945 2.653 1.00 85.00 113 LEU A C 1
ATOM 878 O O . LEU A 1 113 ? 11.418 -4.173 3.088 1.00 85.00 113 LEU A O 1
ATOM 882 N N . TRP A 1 114 ? 9.722 -4.679 1.707 1.00 84.44 114 TRP A N 1
ATOM 883 C CA . TRP A 1 114 ? 10.456 -5.709 0.999 1.00 84.44 114 TRP A CA 1
ATOM 884 C C . TRP A 1 114 ? 10.228 -5.664 -0.493 1.00 84.44 114 TRP A C 1
ATOM 886 O O . TRP A 1 114 ? 9.154 -5.301 -0.978 1.00 84.44 114 TRP A O 1
ATOM 896 N N . VAL A 1 115 ? 11.276 -6.013 -1.228 1.00 86.69 115 VAL A N 1
ATOM 897 C CA . VAL A 1 115 ? 11.320 -5.899 -2.678 1.00 86.69 115 VAL A CA 1
ATOM 898 C C . VAL A 1 115 ? 12.040 -7.104 -3.263 1.00 86.69 115 VAL A C 1
ATOM 900 O O . VAL A 1 115 ? 13.116 -7.477 -2.805 1.00 86.69 115 VAL A O 1
ATOM 903 N N . TRP A 1 116 ? 11.445 -7.687 -4.299 1.00 84.06 116 TRP A N 1
ATOM 904 C CA . TRP A 1 116 ? 12.102 -8.633 -5.189 1.00 84.06 116 TRP A CA 1
ATOM 905 C C . TRP A 1 116 ? 12.419 -7.915 -6.489 1.00 84.06 116 TRP A C 1
ATOM 907 O O . TRP A 1 116 ? 11.512 -7.422 -7.166 1.00 84.06 116 TRP A O 1
ATOM 917 N N . PHE A 1 117 ? 13.688 -7.885 -6.866 1.00 86.75 117 PHE A N 1
ATOM 918 C CA . PHE A 1 117 ? 14.122 -7.382 -8.164 1.00 86.75 117 PHE A CA 1
ATOM 919 C C . PHE A 1 117 ? 14.062 -8.478 -9.236 1.00 86.75 117 PHE A C 1
ATOM 921 O O . PHE A 1 117 ? 14.043 -9.675 -8.943 1.00 86.75 117 PHE A O 1
ATOM 928 N N . GLN A 1 118 ? 13.986 -8.070 -10.501 1.00 84.12 118 GLN A N 1
ATOM 929 C CA . GLN A 1 118 ? 14.193 -8.974 -11.630 1.00 84.12 118 GLN A CA 1
ATOM 930 C C . GLN A 1 118 ? 15.678 -9.331 -11.765 1.00 84.12 118 GLN A C 1
ATOM 932 O O . GLN A 1 118 ? 16.552 -8.524 -11.462 1.00 84.12 118 GLN A O 1
ATOM 937 N N . ASP A 1 119 ? 15.954 -10.507 -12.329 1.00 80.50 119 ASP A N 1
ATOM 938 C CA . ASP A 1 119 ? 17.312 -11.053 -12.497 1.00 80.50 119 ASP A CA 1
ATOM 939 C C . ASP A 1 119 ? 18.189 -10.239 -13.471 1.00 80.50 119 ASP A C 1
ATOM 941 O O . ASP A 1 119 ? 19.386 -10.473 -13.597 1.00 80.50 119 ASP A O 1
ATOM 945 N N . SER A 1 120 ? 17.599 -9.259 -14.161 1.00 80.62 120 SER A N 1
ATOM 946 C CA . SER A 1 120 ? 18.290 -8.313 -15.038 1.00 80.62 120 SER A CA 1
ATOM 947 C C . SER A 1 120 ? 19.003 -7.176 -14.295 1.00 80.62 120 SER A C 1
ATOM 949 O O . SER A 1 120 ? 19.743 -6.420 -14.925 1.00 80.62 120 SER A O 1
ATOM 951 N N . VAL A 1 121 ? 18.757 -6.993 -12.993 1.00 82.62 121 VAL A N 1
ATOM 952 C CA . VAL A 1 121 ? 19.360 -5.910 -12.203 1.00 82.62 121 VAL A CA 1
ATOM 953 C C . VAL A 1 121 ? 20.781 -6.298 -11.795 1.00 82.62 121 VAL A C 1
ATOM 955 O O . VAL A 1 121 ? 20.982 -7.227 -11.025 1.00 82.62 121 VAL A O 1
ATOM 958 N N . THR A 1 122 ? 21.778 -5.563 -12.293 1.00 80.00 122 THR A N 1
ATOM 959 C CA . THR A 1 122 ? 23.201 -5.833 -12.011 1.00 80.00 122 THR A CA 1
ATOM 960 C C . THR A 1 122 ? 23.688 -5.259 -10.680 1.00 80.00 122 THR A C 1
ATOM 962 O O . THR A 1 122 ? 24.664 -5.752 -10.130 1.00 80.00 122 THR A O 1
ATOM 965 N N . ASP A 1 123 ? 23.055 -4.187 -10.193 1.00 84.44 123 ASP A N 1
ATOM 966 C CA . ASP A 1 123 ? 23.419 -3.482 -8.956 1.00 84.44 123 ASP A CA 1
ATOM 967 C C . ASP A 1 123 ? 22.161 -3.302 -8.091 1.00 84.44 123 ASP A C 1
ATOM 969 O O . ASP A 1 123 ? 21.388 -2.344 -8.246 1.00 84.44 123 ASP A O 1
ATOM 973 N N . VAL A 1 124 ? 21.917 -4.301 -7.240 1.00 84.00 124 VAL A N 1
ATOM 974 C CA . VAL A 1 124 ? 20.744 -4.371 -6.359 1.00 84.00 124 VAL A CA 1
ATOM 975 C C . VAL A 1 124 ? 20.814 -3.294 -5.280 1.00 84.00 124 VAL A C 1
ATOM 977 O O . VAL A 1 124 ? 19.812 -2.626 -5.041 1.00 84.00 124 VAL A O 1
ATOM 980 N N . ASP A 1 125 ? 21.989 -3.047 -4.696 1.00 81.69 125 ASP A N 1
ATOM 981 C CA . ASP A 1 125 ? 22.165 -2.078 -3.607 1.00 81.69 125 ASP A CA 1
ATOM 982 C C . ASP A 1 125 ? 21.870 -0.647 -4.060 1.00 81.69 125 ASP A C 1
ATOM 984 O O . ASP A 1 125 ? 21.150 0.104 -3.391 1.00 81.69 125 ASP A O 1
ATOM 988 N N . LYS A 1 126 ? 22.374 -0.258 -5.237 1.00 85.44 126 LYS A N 1
ATOM 989 C CA . LYS A 1 126 ? 22.067 1.052 -5.815 1.00 85.44 126 LYS A CA 1
ATOM 990 C C . LYS A 1 126 ? 20.583 1.183 -6.143 1.00 85.44 126 LYS A C 1
ATOM 992 O O . LYS A 1 126 ? 19.976 2.210 -5.832 1.00 85.44 126 LYS A O 1
ATOM 997 N N . SER A 1 127 ? 19.999 0.153 -6.755 1.00 86.00 127 SER A N 1
ATOM 998 C CA . SER A 1 127 ? 18.579 0.148 -7.128 1.00 86.00 127 SER A CA 1
ATOM 999 C C . SER A 1 127 ? 17.681 0.240 -5.896 1.00 86.00 127 SER A C 1
ATOM 1001 O O . SER A 1 127 ? 16.737 1.025 -5.886 1.00 86.00 127 SER A O 1
ATOM 1003 N N . TRP A 1 128 ? 18.021 -0.491 -4.834 1.00 85.12 128 TRP A N 1
ATOM 1004 C CA . TRP A 1 128 ? 17.365 -0.443 -3.533 1.00 85.12 128 TRP A CA 1
AT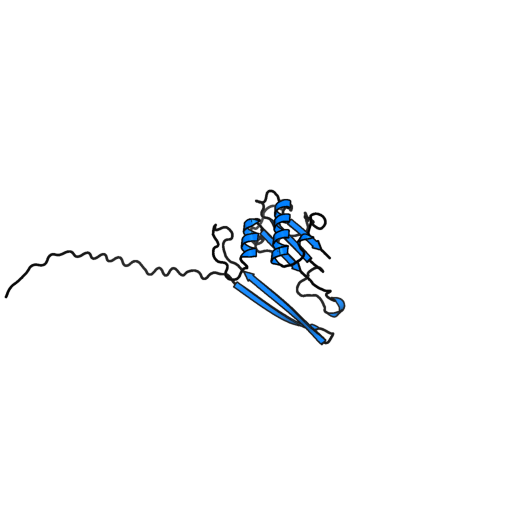OM 1005 C C . TRP A 1 128 ? 17.418 0.950 -2.912 1.00 85.12 128 TRP A C 1
ATOM 1007 O O . TRP A 1 128 ? 16.378 1.496 -2.548 1.00 85.12 128 TRP A O 1
ATOM 1017 N N . LYS A 1 129 ? 18.604 1.566 -2.858 1.00 84.62 129 LYS A N 1
ATOM 1018 C CA . LYS A 1 129 ? 18.771 2.906 -2.287 1.00 84.62 129 LYS A CA 1
ATOM 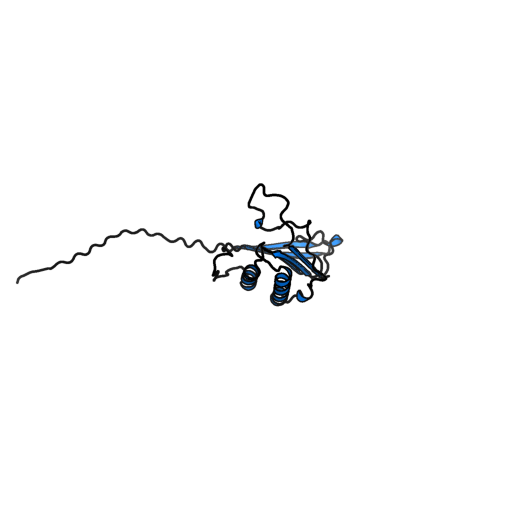1019 C C . LYS A 1 129 ? 17.971 3.963 -3.042 1.00 84.62 129 LYS A C 1
ATOM 1021 O O . LYS A 1 129 ? 17.375 4.850 -2.439 1.00 84.62 129 LYS A O 1
ATOM 1026 N N . GLU A 1 130 ? 17.968 3.924 -4.369 1.00 86.75 130 GLU A N 1
ATOM 1027 C CA . GLU A 1 130 ? 17.170 4.867 -5.157 1.00 86.75 130 GLU A CA 1
ATOM 1028 C C . GLU A 1 130 ? 15.660 4.625 -4.993 1.00 86.75 130 GLU A C 1
ATOM 1030 O O . GLU A 1 130 ? 14.879 5.579 -4.912 1.00 86.75 130 GLU A O 1
ATOM 1035 N N . LEU A 1 131 ? 15.257 3.355 -4.913 1.00 87.38 131 LEU A N 1
ATOM 1036 C CA . LEU A 1 131 ? 13.878 2.932 -4.717 1.00 87.38 131 LEU A CA 1
ATOM 1037 C C . LEU A 1 131 ? 13.325 3.389 -3.360 1.00 87.38 131 LEU A C 1
ATOM 1039 O O . LEU A 1 131 ? 12.268 4.023 -3.331 1.00 87.38 131 LEU A O 1
ATOM 1043 N N . SER A 1 132 ? 14.035 3.124 -2.259 1.00 84.19 132 SER A N 1
ATOM 1044 C CA . SER A 1 132 ? 13.613 3.522 -0.908 1.00 84.19 132 SER A CA 1
ATOM 1045 C C . SER A 1 132 ? 13.451 5.040 -0.801 1.00 84.19 132 SER A C 1
ATOM 1047 O O . SER A 1 132 ? 12.406 5.516 -0.358 1.00 84.19 132 SER A O 1
ATOM 1049 N N . ASN A 1 133 ? 14.402 5.808 -1.346 1.00 84.06 133 ASN A N 1
ATOM 1050 C CA . ASN A 1 133 ? 14.335 7.272 -1.376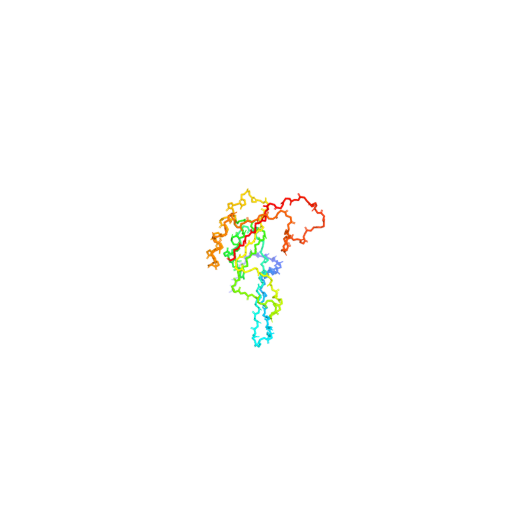 1.00 84.06 133 ASN A CA 1
ATOM 1051 C C . ASN A 1 133 ? 13.085 7.807 -2.099 1.00 84.06 133 ASN A C 1
ATOM 1053 O O . ASN A 1 133 ? 12.436 8.746 -1.629 1.00 84.06 133 ASN A O 1
ATOM 1057 N N . MET A 1 134 ? 12.714 7.217 -3.241 1.00 85.19 134 MET A N 1
ATOM 1058 C CA . MET A 1 134 ? 11.499 7.613 -3.963 1.00 85.19 134 MET A CA 1
ATOM 1059 C C . MET A 1 134 ? 10.211 7.198 -3.241 1.00 85.19 134 MET A C 1
ATOM 1061 O O . MET A 1 134 ? 9.226 7.947 -3.258 1.00 85.19 134 MET A O 1
ATOM 1065 N N . LEU A 1 135 ? 10.199 6.028 -2.596 1.00 85.38 135 LEU A N 1
ATOM 1066 C CA . LEU A 1 135 ? 9.050 5.560 -1.818 1.00 85.38 135 LEU A CA 1
ATOM 1067 C C . LEU A 1 135 ? 8.799 6.454 -0.600 1.00 85.38 135 LEU A C 1
ATOM 1069 O O . LEU A 1 135 ? 7.643 6.792 -0.345 1.00 85.38 135 LEU A O 1
ATOM 1073 N N . SER A 1 136 ? 9.848 6.932 0.075 1.00 84.25 136 SER A N 1
ATOM 1074 C CA . SER A 1 136 ? 9.723 7.909 1.167 1.00 84.25 136 SER A CA 1
ATOM 1075 C C . SER A 1 136 ? 8.981 9.169 0.734 1.00 84.25 136 SER A C 1
ATOM 1077 O O . SER A 1 136 ? 8.067 9.632 1.417 1.00 84.25 136 SER A O 1
ATOM 1079 N N . GLY A 1 137 ? 9.334 9.706 -0.439 1.00 83.62 137 GLY A N 1
ATOM 1080 C CA . GLY A 1 137 ? 8.662 10.873 -1.008 1.00 83.62 137 GLY A CA 1
ATOM 1081 C C . GLY A 1 137 ? 7.212 10.596 -1.410 1.00 83.62 137 GLY A C 1
ATOM 1082 O O . GLY A 1 137 ? 6.355 11.457 -1.237 1.00 83.62 137 GLY A O 1
ATOM 1083 N N . THR A 1 138 ? 6.923 9.391 -1.910 1.00 84.00 138 THR A N 1
ATOM 1084 C CA . THR A 1 138 ? 5.586 9.010 -2.398 1.00 84.00 138 THR A CA 1
ATOM 1085 C C . THR A 1 138 ? 4.595 8.766 -1.261 1.00 84.00 138 THR A C 1
ATOM 1087 O O . THR A 1 138 ? 3.442 9.180 -1.354 1.00 84.00 138 THR A O 1
ATOM 1090 N N . PHE A 1 139 ? 5.031 8.102 -0.190 1.00 82.56 139 PHE A N 1
ATOM 1091 C CA . PHE A 1 139 ? 4.171 7.740 0.940 1.00 82.56 139 PHE A CA 1
ATOM 1092 C C . PHE A 1 139 ? 4.240 8.736 2.100 1.00 82.56 139 PHE A C 1
ATOM 1094 O O . PHE A 1 139 ? 3.571 8.533 3.110 1.00 82.56 139 PHE A O 1
ATOM 1101 N N . CYS A 1 140 ? 5.049 9.797 1.973 1.00 79.88 140 CYS A N 1
ATOM 1102 C CA . CYS A 1 140 ? 5.359 10.732 3.059 1.00 79.88 140 CYS A CA 1
ATOM 1103 C C . CYS A 1 140 ? 5.775 10.012 4.355 1.00 79.88 140 CYS A C 1
ATOM 1105 O O . CYS A 1 140 ? 5.548 10.500 5.461 1.00 79.88 140 CYS A O 1
ATOM 1107 N N . ALA A 1 141 ? 6.371 8.834 4.201 1.00 69.19 141 ALA A N 1
ATOM 1108 C CA . ALA A 1 141 ? 6.840 7.990 5.279 1.00 69.19 141 ALA A CA 1
ATOM 1109 C C . ALA A 1 141 ? 8.359 8.129 5.356 1.00 69.19 141 ALA A C 1
ATOM 1111 O O . ALA A 1 141 ? 9.026 8.334 4.341 1.00 69.19 141 ALA A O 1
ATOM 1112 N N . SER A 1 142 ? 8.921 8.026 6.558 1.00 63.22 142 SER A N 1
ATOM 1113 C CA . SER A 1 142 ? 10.360 8.187 6.769 1.00 63.22 142 SER A CA 1
ATOM 1114 C C . SER A 1 142 ? 11.170 6.953 6.348 1.00 63.22 142 SER A C 1
ATOM 1116 O O . SER A 1 142 ? 12.100 6.549 7.025 1.00 63.22 142 SER A O 1
ATOM 1118 N N . LEU A 1 143 ? 10.856 6.373 5.186 1.00 62.59 143 LEU A N 1
ATOM 1119 C CA . LEU A 1 143 ? 11.504 5.170 4.649 1.00 62.59 143 LEU A CA 1
ATOM 1120 C C . LEU A 1 143 ? 12.957 5.427 4.201 1.00 62.59 143 LEU A C 1
ATOM 1122 O O . LEU A 1 143 ? 13.611 4.536 3.680 1.00 62.59 143 LEU A O 1
ATOM 1126 N N . ASN A 1 144 ? 13.477 6.644 4.398 1.00 57.50 144 ASN A N 1
ATOM 1127 C CA . ASN A 1 144 ? 14.875 7.000 4.154 1.00 57.50 144 ASN A CA 1
ATOM 1128 C C . ASN A 1 144 ? 15.804 6.482 5.259 1.00 57.50 144 ASN A C 1
ATOM 1130 O O . ASN A 1 144 ? 17.016 6.474 5.064 1.00 57.50 144 ASN A O 1
ATOM 1134 N N . PHE A 1 145 ? 15.256 6.095 6.415 1.00 55.47 145 PHE A N 1
ATOM 1135 C CA . PHE A 1 145 ? 16.016 5.469 7.498 1.00 55.47 145 PHE A CA 1
ATOM 1136 C C . PHE A 1 145 ? 16.190 3.954 7.300 1.00 55.47 145 PHE A C 1
ATOM 1138 O O . PHE A 1 145 ? 17.018 3.324 7.962 1.00 55.47 145 PHE A O 1
ATOM 1145 N N . ILE A 1 146 ? 15.505 3.390 6.300 1.00 57.38 146 ILE A N 1
ATOM 1146 C CA . ILE A 1 146 ? 15.791 2.073 5.743 1.00 57.38 146 ILE A CA 1
ATOM 1147 C C . ILE A 1 146 ? 17.104 2.155 4.940 1.00 57.38 146 ILE A C 1
ATOM 1149 O O . ILE A 1 146 ? 17.129 2.397 3.732 1.00 57.38 146 ILE A O 1
ATOM 1153 N N . ASP A 1 147 ? 18.214 1.998 5.659 1.00 51.38 147 ASP A N 1
ATOM 1154 C CA . ASP A 1 147 ? 19.582 1.937 5.134 1.00 51.38 147 ASP A CA 1
ATOM 1155 C C . ASP A 1 147 ? 20.128 0.497 5.222 1.00 51.38 147 ASP A C 1
ATOM 1157 O O . ASP A 1 147 ? 19.501 -0.395 5.808 1.00 51.38 147 ASP A O 1
ATOM 1161 N N . SER A 1 148 ? 21.312 0.239 4.661 1.00 50.50 148 SER A N 1
ATOM 1162 C CA . SER A 1 148 ? 21.949 -1.091 4.640 1.00 50.50 148 SER A CA 1
ATOM 1163 C C . SER A 1 148 ? 22.183 -1.708 6.032 1.00 50.50 148 SER A C 1
ATOM 1165 O O . SER A 1 148 ? 22.549 -2.872 6.141 1.00 50.50 148 SER A O 1
ATOM 1167 N N . THR A 1 149 ? 22.002 -0.936 7.105 1.00 46.50 149 THR A N 1
ATOM 1168 C CA . THR A 1 149 ? 22.124 -1.347 8.512 1.00 46.50 149 THR A CA 1
ATOM 1169 C C . THR A 1 149 ? 20.873 -2.021 9.082 1.00 46.50 149 THR A C 1
ATOM 1171 O O . THR A 1 149 ? 21.003 -2.811 10.012 1.00 46.50 149 THR A O 1
ATOM 1174 N N . ASN A 1 150 ? 19.691 -1.747 8.521 1.00 51.66 150 ASN A N 1
ATOM 1175 C CA . ASN A 1 150 ? 18.408 -2.370 8.888 1.00 51.66 150 ASN A CA 1
ATOM 1176 C C . ASN A 1 150 ? 17.802 -3.159 7.718 1.00 51.66 150 ASN A C 1
ATOM 1178 O O . ASN A 1 150 ? 16.604 -3.440 7.694 1.00 51.66 150 ASN A O 1
ATOM 1182 N N . THR A 1 151 ? 18.646 -3.509 6.747 1.00 56.72 151 THR A N 1
ATOM 1183 C CA . THR A 1 151 ? 18.286 -4.253 5.546 1.00 56.72 151 THR A CA 1
ATOM 1184 C C . THR A 1 151 ? 18.906 -5.648 5.602 1.00 56.72 151 THR A C 1
ATOM 1186 O O . THR A 1 151 ? 20.092 -5.803 5.882 1.00 56.72 151 THR A O 1
ATOM 1189 N N . VAL A 1 152 ? 18.109 -6.675 5.328 1.00 54.12 152 VAL A N 1
ATOM 1190 C CA . VAL A 1 152 ? 18.526 -8.075 5.257 1.00 54.12 152 VAL A CA 1
ATOM 1191 C C . VAL A 1 152 ? 18.145 -8.623 3.887 1.00 54.12 152 VAL A C 1
ATOM 1193 O O . VAL A 1 152 ? 17.028 -8.412 3.419 1.00 54.12 152 VAL A O 1
ATOM 1196 N N . THR A 1 153 ? 19.055 -9.374 3.270 1.00 58.91 153 THR A N 1
ATOM 1197 C CA . THR A 1 153 ? 18.801 -10.160 2.054 1.00 58.91 153 THR A CA 1
ATOM 1198 C C . THR A 1 153 ? 18.629 -11.625 2.469 1.00 58.91 153 THR A C 1
ATOM 1200 O O . THR A 1 153 ? 19.618 -12.354 2.598 1.00 58.91 153 THR A O 1
ATOM 1203 N N . PRO A 1 154 ? 17.406 -12.071 2.807 1.00 51.22 154 PRO A N 1
ATOM 1204 C CA . PRO A 1 154 ? 17.192 -13.399 3.368 1.00 51.22 154 PRO A CA 1
ATOM 1205 C C . PRO A 1 154 ? 17.382 -14.474 2.296 1.00 51.22 154 PRO A C 1
ATOM 1207 O O . PRO A 1 154 ? 16.544 -14.620 1.416 1.00 51.22 154 PRO A O 1
ATOM 1210 N N . THR A 1 155 ? 18.432 -15.289 2.420 1.00 48.38 155 THR A N 1
ATOM 1211 C CA . THR A 1 155 ? 18.848 -16.278 1.406 1.00 48.38 155 THR A CA 1
ATOM 1212 C C . THR A 1 155 ? 18.004 -17.558 1.369 1.00 48.38 155 THR A C 1
ATOM 12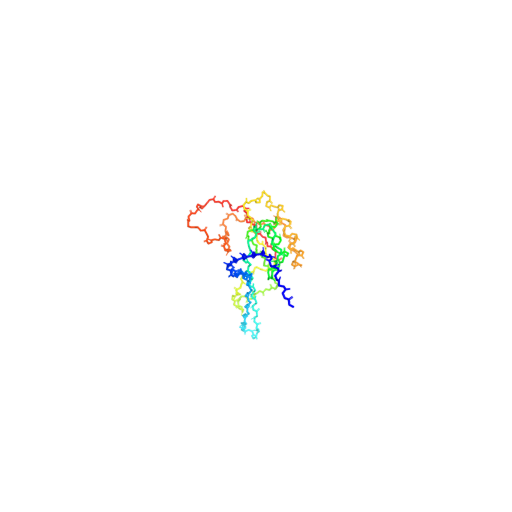14 O O . THR A 1 155 ? 18.127 -18.320 0.415 1.00 48.38 155 THR A O 1
ATOM 1217 N N . ALA A 1 156 ? 17.082 -17.794 2.316 1.00 46.94 156 ALA A N 1
ATOM 1218 C CA . ALA A 1 156 ? 16.322 -19.058 2.364 1.00 46.94 156 ALA A CA 1
ATOM 1219 C C . ALA A 1 156 ? 14.842 -18.985 2.805 1.00 46.94 156 ALA A C 1
ATOM 1221 O O . ALA A 1 156 ? 14.168 -20.013 2.780 1.00 46.94 156 ALA A O 1
ATOM 1222 N N . SER A 1 157 ? 14.310 -17.827 3.216 1.00 46.75 157 SER A N 1
ATOM 1223 C CA . SER A 1 157 ? 13.060 -17.819 4.010 1.00 46.75 157 SER A CA 1
ATOM 1224 C C . SER A 1 157 ? 11.820 -17.240 3.336 1.00 46.75 157 SER A C 1
ATOM 1226 O O . SER A 1 157 ? 10.725 -17.452 3.853 1.00 46.75 157 SER A O 1
ATOM 1228 N N . PHE A 1 158 ? 11.936 -16.557 2.196 1.00 54.41 158 PHE A N 1
ATOM 1229 C CA . PHE A 1 158 ? 10.770 -15.946 1.560 1.00 54.41 158 PHE A CA 1
ATOM 1230 C C . PHE A 1 158 ? 10.556 -16.471 0.147 1.00 54.41 158 PHE A C 1
ATOM 1232 O O . PHE A 1 158 ? 11.449 -16.446 -0.694 1.00 54.41 158 PHE A O 1
ATOM 1239 N N . LYS A 1 159 ? 9.338 -16.951 -0.101 1.00 58.09 159 LYS A N 1
ATOM 1240 C CA . LYS A 1 159 ? 8.844 -17.249 -1.444 1.00 58.09 159 LYS A CA 1
ATOM 1241 C C . LYS A 1 159 ? 8.110 -16.005 -1.947 1.00 58.09 159 LYS A C 1
ATOM 1243 O O . LYS A 1 159 ? 7.430 -15.383 -1.126 1.00 58.09 159 LYS A O 1
ATOM 1248 N N . PRO A 1 160 ? 8.197 -15.666 -3.248 1.00 58.72 160 PRO A N 1
ATOM 1249 C CA . PRO A 1 160 ? 7.346 -14.625 -3.816 1.00 58.72 160 PRO A CA 1
ATOM 1250 C C . PRO A 1 160 ? 5.898 -14.952 -3.441 1.00 58.72 160 PRO A C 1
ATOM 1252 O O . PRO A 1 160 ? 5.520 -16.121 -3.487 1.00 58.72 160 PRO A O 1
ATOM 1255 N N . LEU A 1 161 ? 5.086 -13.989 -3.020 1.00 61.88 161 LEU A N 1
ATOM 1256 C CA . LEU A 1 161 ? 3.670 -14.255 -2.718 1.00 61.88 161 LEU A CA 1
ATOM 1257 C C . LEU A 1 161 ? 2.774 -13.889 -3.909 1.00 61.88 161 LEU A C 1
ATOM 1259 O O . LEU A 1 161 ? 1.577 -14.183 -3.910 1.00 61.88 161 LEU A O 1
ATOM 1263 N N . GLY A 1 162 ? 3.359 -13.251 -4.926 1.00 58.12 162 GLY A N 1
ATOM 1264 C CA . GLY A 1 162 ? 2.669 -12.747 -6.101 1.00 58.12 162 GLY A CA 1
ATOM 1265 C C . GLY A 1 162 ? 2.380 -13.772 -7.203 1.00 58.12 162 GLY A C 1
ATOM 1266 O O . GLY A 1 162 ? 2.791 -14.932 -7.189 1.00 58.12 162 GLY A O 1
ATOM 1267 N N . LEU A 1 163 ? 1.694 -13.271 -8.234 1.00 52.66 163 LEU A N 1
ATOM 1268 C CA . LEU A 1 163 ? 1.228 -13.999 -9.425 1.00 52.66 163 LEU A CA 1
ATOM 1269 C C . LEU A 1 163 ? 2.350 -14.648 -10.265 1.00 52.66 163 LEU A C 1
ATOM 1271 O O . LEU A 1 163 ? 2.062 -15.413 -11.181 1.00 52.66 163 LEU A O 1
ATOM 1275 N N . ALA A 1 164 ? 3.621 -14.353 -9.978 1.00 52.22 164 ALA A N 1
ATOM 1276 C CA . ALA A 1 164 ? 4.772 -14.899 -10.697 1.00 52.22 164 ALA A CA 1
ATOM 1277 C C . ALA A 1 164 ? 5.029 -16.394 -10.412 1.00 52.22 164 ALA A C 1
ATOM 1279 O O . ALA A 1 164 ? 5.740 -17.040 -11.177 1.00 52.22 164 ALA A O 1
ATOM 1280 N N . ASN A 1 165 ? 4.436 -16.962 -9.356 1.00 50.75 165 ASN A N 1
ATOM 1281 C CA . ASN A 1 165 ? 4.618 -18.373 -8.997 1.00 50.75 165 ASN A CA 1
ATOM 1282 C C . ASN A 1 165 ? 3.772 -19.360 -9.816 1.00 50.75 165 ASN A C 1
ATOM 1284 O O . ASN A 1 165 ? 3.969 -20.566 -9.693 1.00 50.75 165 ASN A O 1
ATOM 1288 N N . GLU A 1 166 ? 2.818 -18.896 -10.628 1.00 44.62 166 GL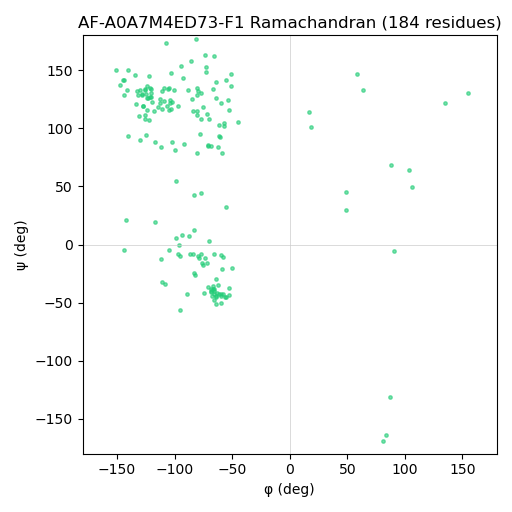U A N 1
ATOM 1289 C CA . GLU A 1 166 ? 1.870 -19.797 -11.304 1.00 44.62 166 GLU A CA 1
ATOM 1290 C C . GLU A 1 166 ? 2.350 -20.339 -12.663 1.00 44.62 166 GLU A C 1
ATOM 1292 O O . GLU A 1 166 ? 1.598 -21.028 -13.351 1.00 44.62 166 GLU A O 1
ATOM 1297 N N . GLN A 1 167 ? 3.602 -20.097 -13.071 1.00 39.69 167 GLN A N 1
ATOM 1298 C CA . GLN A 1 167 ? 4.128 -20.614 -14.342 1.00 39.69 167 GLN A CA 1
ATOM 1299 C C . GLN A 1 167 ? 5.300 -21.587 -14.157 1.00 39.69 167 GLN A C 1
ATOM 1301 O O . GLN A 1 167 ? 6.466 -21.217 -14.259 1.00 39.69 167 GLN A O 1
ATOM 1306 N N . GLY A 1 168 ? 4.956 -22.871 -14.001 1.00 34.06 168 GLY A N 1
ATOM 1307 C CA . GLY A 1 168 ? 5.786 -23.994 -14.454 1.00 34.06 168 GLY A CA 1
ATOM 1308 C C . GLY A 1 168 ? 5.949 -25.143 -13.449 1.00 34.06 168 GLY A C 1
ATOM 1309 O O . GLY A 1 168 ? 6.497 -24.927 -12.370 1.00 34.06 168 GLY A O 1
ATOM 1310 N N . PRO A 1 169 ? 5.570 -26.391 -13.791 1.00 39.66 169 PRO A N 1
ATOM 1311 C CA . PRO A 1 169 ? 6.002 -27.549 -13.025 1.00 39.66 169 PRO A CA 1
ATOM 1312 C C . PRO A 1 169 ? 7.475 -27.841 -13.363 1.00 39.66 169 PRO A C 1
ATOM 1314 O O . PRO A 1 169 ? 7.808 -28.135 -14.508 1.00 39.66 169 PRO A O 1
ATOM 1317 N N . GLY A 1 170 ? 8.354 -27.773 -12.360 1.00 46.06 170 GLY A N 1
ATOM 1318 C CA . GLY A 1 170 ? 9.682 -28.397 -12.402 1.00 46.06 170 GLY A CA 1
ATOM 1319 C C . GLY A 1 170 ? 10.831 -27.572 -12.991 1.00 46.06 170 GLY A C 1
ATOM 1320 O O . GLY A 1 170 ? 11.424 -27.974 -13.991 1.00 46.06 170 GLY A O 1
ATOM 1321 N N . ARG A 1 171 ? 11.251 -26.493 -12.316 1.00 36.50 171 ARG A N 1
ATOM 1322 C CA . ARG A 1 171 ? 12.614 -25.956 -12.482 1.00 36.50 171 ARG A CA 1
ATOM 1323 C C . ARG A 1 171 ? 13.327 -25.836 -11.134 1.00 36.50 171 ARG A C 1
ATOM 1325 O O . ARG A 1 171 ? 12.961 -25.006 -10.316 1.00 36.50 171 ARG A O 1
ATOM 1332 N N . SER A 1 172 ? 14.291 -26.741 -10.962 1.00 34.69 172 SER A N 1
ATOM 1333 C CA . SER A 1 172 ? 15.479 -26.719 -10.094 1.00 34.69 172 SER A CA 1
ATOM 1334 C C . SER A 1 172 ? 15.522 -25.694 -8.952 1.00 34.69 172 SER A C 1
ATOM 1336 O O . SER A 1 172 ? 15.695 -24.496 -9.171 1.00 34.69 172 SER A O 1
ATOM 1338 N N . GLU A 1 173 ? 15.494 -26.257 -7.748 1.00 44.53 173 GLU A N 1
ATOM 1339 C CA . GLU A 1 173 ? 15.732 -25.734 -6.397 1.00 44.53 173 GLU A CA 1
ATOM 1340 C C . GLU A 1 173 ? 17.094 -25.037 -6.150 1.00 44.53 173 GLU A C 1
ATOM 1342 O O . GLU A 1 173 ? 17.581 -25.091 -5.036 1.00 44.53 173 GLU A O 1
ATOM 1347 N N . ASP A 1 174 ? 17.719 -24.357 -7.122 1.00 36.19 174 ASP A N 1
ATOM 1348 C CA . ASP A 1 174 ? 19.086 -23.807 -6.942 1.00 36.19 174 ASP A CA 1
ATOM 1349 C C . ASP A 1 174 ? 19.338 -22.426 -7.596 1.00 36.19 174 ASP A C 1
ATOM 1351 O O . ASP A 1 174 ? 20.482 -22.043 -7.843 1.00 36.19 174 ASP A O 1
ATOM 1355 N N . ALA A 1 175 ? 18.296 -21.637 -7.889 1.00 36.84 175 ALA A N 1
ATOM 1356 C CA . ALA A 1 175 ? 18.467 -20.265 -8.386 1.00 36.84 175 ALA A CA 1
ATOM 1357 C C . ALA A 1 175 ? 18.477 -19.252 -7.228 1.00 36.84 175 ALA A C 1
ATOM 1359 O O . ALA A 1 175 ? 17.444 -18.725 -6.826 1.00 36.84 175 ALA A O 1
ATOM 1360 N N . ASP A 1 176 ? 19.674 -19.066 -6.680 1.00 39.81 176 ASP A N 1
ATOM 1361 C CA . ASP A 1 176 ? 20.216 -17.858 -6.051 1.00 39.81 176 ASP A CA 1
ATOM 1362 C C . ASP A 1 176 ? 19.209 -16.776 -5.598 1.00 39.81 176 ASP A C 1
ATOM 1364 O O . ASP A 1 176 ? 18.719 -15.943 -6.359 1.00 39.81 176 ASP A O 1
ATOM 1368 N N . ASN A 1 177 ? 18.938 -16.770 -4.295 1.00 49.12 177 ASN A N 1
ATOM 1369 C CA . ASN A 1 177 ? 18.019 -15.870 -3.599 1.00 49.12 177 ASN A CA 1
ATOM 1370 C C . ASN A 1 177 ? 18.671 -14.509 -3.249 1.00 49.12 177 ASN A C 1
ATOM 1372 O O . ASN A 1 177 ? 18.520 -13.996 -2.140 1.00 49.12 177 ASN A O 1
ATOM 1376 N N . GLN A 1 178 ? 19.441 -13.937 -4.182 1.00 49.78 178 GLN A N 1
ATOM 1377 C CA . GLN A 1 178 ? 20.164 -12.665 -4.000 1.00 49.78 178 GLN A CA 1
ATOM 1378 C C . GLN A 1 178 ? 19.323 -11.421 -4.325 1.00 49.78 178 GLN A C 1
ATOM 1380 O O . GLN A 1 178 ? 19.735 -10.302 -4.030 1.00 49.78 178 GLN A O 1
ATOM 1385 N N . ASN A 1 179 ? 18.123 -11.598 -4.883 1.00 55.84 179 ASN A N 1
ATOM 1386 C CA . ASN A 1 179 ? 17.336 -10.490 -5.440 1.00 55.84 179 ASN A CA 1
ATOM 1387 C C . ASN A 1 179 ? 16.246 -9.974 -4.489 1.00 55.84 179 ASN A C 1
ATOM 1389 O O . ASN A 1 179 ? 15.436 -9.131 -4.883 1.00 55.84 179 ASN A O 1
ATOM 1393 N N . THR A 1 180 ? 16.217 -10.488 -3.259 1.00 57.12 180 THR A N 1
ATOM 1394 C CA . THR A 1 180 ? 15.230 -10.161 -2.227 1.00 57.12 180 THR A CA 1
ATOM 1395 C C . THR A 1 180 ? 15.846 -9.244 -1.189 1.00 57.12 180 THR A C 1
ATOM 1397 O O . THR A 1 180 ? 16.820 -9.617 -0.548 1.00 57.12 180 THR A O 1
ATOM 1400 N N . VAL A 1 181 ? 15.238 -8.090 -0.949 1.00 61.47 181 VAL A N 1
ATOM 1401 C CA . VAL A 1 181 ? 15.690 -7.140 0.067 1.00 61.47 181 VAL A CA 1
ATOM 1402 C C . VAL A 1 181 ?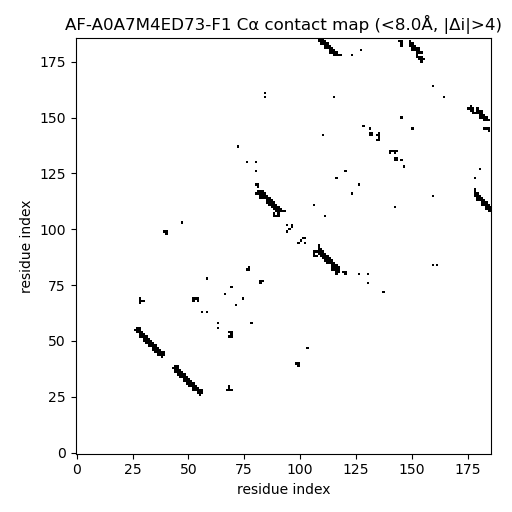 14.538 -6.871 1.030 1.00 61.47 181 VAL A C 1
ATOM 1404 O O . VAL A 1 181 ? 13.448 -6.537 0.578 1.00 61.47 181 VAL A O 1
ATOM 1407 N N . LEU A 1 182 ? 14.755 -7.044 2.335 1.00 66.06 182 LEU A N 1
ATOM 1408 C CA . LEU A 1 182 ? 13.788 -6.786 3.408 1.00 66.06 182 LEU A CA 1
ATOM 1409 C C . LEU A 1 182 ? 14.377 -5.764 4.372 1.00 66.06 182 LEU A C 1
ATOM 1411 O O . LEU A 1 182 ? 15.510 -5.919 4.813 1.00 66.06 182 LEU A O 1
ATOM 1415 N N . ALA A 1 183 ? 13.592 -4.776 4.769 1.00 62.59 183 ALA A N 1
ATOM 1416 C CA . ALA A 1 183 ? 13.957 -3.861 5.831 1.00 62.59 183 ALA A CA 1
ATOM 1417 C C . ALA A 1 183 ? 12.770 -3.521 6.719 1.00 62.59 183 ALA A C 1
ATOM 1419 O O . ALA A 1 183 ? 11.625 -3.484 6.267 1.00 62.59 183 ALA A O 1
ATOM 1420 N N . SER A 1 184 ? 13.065 -3.250 7.984 1.00 61.12 184 SER A N 1
ATOM 1421 C CA . SER A 1 184 ? 12.058 -2.985 9.005 1.00 61.12 184 SER A CA 1
ATOM 1422 C C . SER A 1 184 ? 12.574 -1.991 10.041 1.00 61.12 184 SER A C 1
ATOM 1424 O O . SER A 1 184 ? 13.707 -2.117 10.505 1.00 61.12 184 SER A O 1
ATOM 1426 N N . GLU A 1 185 ? 11.727 -1.039 10.423 1.00 57.16 185 GLU A N 1
ATOM 1427 C CA . GLU A 1 185 ? 11.970 -0.054 11.477 1.00 57.16 185 GLU A CA 1
ATOM 1428 C C . GLU A 1 185 ? 10.855 -0.110 12.524 1.00 57.16 185 GLU A C 1
ATOM 1430 O O . GLU A 1 185 ? 9.671 -0.076 12.174 1.00 57.16 185 GLU A O 1
ATOM 1435 N N . LEU A 1 186 ? 11.257 -0.202 13.798 1.00 51.66 186 LEU A N 1
ATOM 1436 C CA . LEU A 1 186 ? 10.383 -0.215 14.978 1.00 51.66 186 LEU A CA 1
ATOM 1437 C C . LEU A 1 186 ? 10.127 1.196 15.515 1.00 51.66 186 LEU A C 1
ATOM 1439 O O . LEU A 1 186 ? 11.109 1.967 15.617 1.00 51.66 186 LEU A O 1
#

pLDDT: mean 70.02, std 18.3, range [34.06, 95.19]